Protein 6KFN (pdb70)

Foldseek 3Di:
DVEEQEDAELVSQQVCQVVPDFQYAYEYEFPGEYEDQHENAEEYDPVGATEDFYNDQPRGYEQAYDALDAHESYEYEYERYEYYRYEAEGYQEYYEYANYENYEAANYEYEHHQFEHYEQWQQYEHYEHAHYEFEQFNNNHLLRQEDYEYADAPVCCVPGPRAHEQYEYYHYEYDDNRQAANYEHYANYANYEYENYEYEQHRHHLPNNRAENYEFFAYHYEYAQYEYENPPVPSRQAHYEFDHPDPPTLEAYEYEQYEYEDPDAGHEPYEYPDQHAYEYDNYHYPPHHHYYHDRYHD

Structure (mmCIF, N/CA/C/O backbone):
data_6KFN
#
_entry.id   6KFN
#
_cell.length_a   125.635
_cell.length_b   57.764
_cell.length_c   39.714
_cell.angle_alpha   90.000
_cell.angle_beta   91.100
_cell.angle_gamma   90.000
#
_symmetry.space_group_name_H-M   'C 1 2 1'
#
loop_
_entity.id
_entity.type
_entity.pdbx_description
1 polymer 'alginate lyase'
2 non-polymer 'SODIUM ION'
3 non-polymer IMIDAZOLE
4 water water
#
loop_
_atom_site.group_PDB
_atom_site.id
_atom_site.type_symbol
_atom_site.label_atom_id
_atom_site.label_alt_id
_atom_site.label_comp_id
_atom_site.label_asym_id
_atom_site.label_entity_id
_atom_site.label_seq_id
_atom_site.pdbx_PDB_ins_code
_atom_site.Cartn_x
_atom_site.Cartn_y
_atom_site.Cartn_z
_atom_site.occupancy
_atom_site.B_iso_or_equiv
_atom_site.auth_seq_id
_atom_site.auth_comp_id
_atom_site.auth_asym_id
_atom_site.auth_atom_id
_atom_site.pdbx_PDB_model_num
ATOM 1 N N . ALA A 1 2 ? -31.209 -23.381 9.858 1.00 30.26 36 ALA A N 1
ATOM 2 C CA . ALA A 1 2 ? -30.278 -23.418 8.741 1.00 23.62 36 ALA A CA 1
ATOM 3 C C . ALA A 1 2 ? -30.677 -24.504 7.785 1.00 19.88 36 ALA A C 1
ATOM 4 O O . ALA A 1 2 ? -31.312 -25.457 8.181 1.00 27.95 36 ALA A O 1
ATOM 10 N N . THR A 1 3 ? -30.323 -24.371 6.524 1.00 23.30 37 THR A N 1
ATOM 11 C CA . THR A 1 3 ? -30.589 -25.447 5.593 1.00 17.01 37 THR A CA 1
ATOM 12 C C . THR A 1 3 ? -29.556 -26.556 5.678 1.00 14.02 37 THR A C 1
ATOM 13 O O . THR A 1 3 ? -29.872 -27.715 5.436 1.00 15.94 37 THR A O 1
ATOM 23 N N . ARG A 1 4 ? -28.321 -26.202 5.987 1.00 15.23 38 ARG A N 1
ATOM 24 C CA . ARG A 1 4 ? -27.202 -27.140 6.069 1.00 10.55 38 ARG A CA 1
ATOM 25 C C . ARG A 1 4 ? -26.228 -26.613 7.104 1.00 9.02 38 ARG A C 1
ATOM 26 O O . ARG A 1 4 ? -25.951 -25.421 7.079 1.00 10.05 38 ARG A O 1
ATOM 44 N N . THR A 1 5 ? -25.711 -27.483 7.959 1.00 9.46 39 THR A N 1
ATOM 45 C CA . THR A 1 5 ? -24.722 -27.120 8.962 1.00 9.67 39 THR A CA 1
ATOM 46 C C . THR A 1 5 ? -23.385 -27.731 8.594 1.00 8.58 39 THR A C 1
ATOM 47 O O . THR A 1 5 ? -23.314 -28.931 8.314 1.00 11.91 39 THR A O 1
ATOM 57 N N . ILE A 1 6 ? -22.353 -26.921 8.609 1.00 6.97 40 ILE A N 1
ATOM 58 C CA . ILE A 1 6 ? -20.993 -27.365 8.338 1.00 6.76 40 ILE A CA 1
ATOM 59 C C . ILE A 1 6 ? -20.148 -26.947 9.533 1.00 6.86 40 ILE A C 1
ATOM 60 O O . ILE A 1 6 ? -19.940 -25.754 9.736 1.00 7.70 40 ILE A O 1
ATOM 76 N N . SER A 1 7 ? -19.717 -27.914 10.325 1.00 6.56 41 SER A N 1
ATOM 77 C CA . SER A 1 7 ? -18.982 -27.640 11.563 1.00 7.29 41 SER A CA 1
ATOM 78 C C . SER A 1 7 ? -17.493 -27.785 11.274 1.00 7.20 41 SER A C 1
ATOM 79 O O . SER A 1 7 ? -17.042 -28.882 10.959 1.00 10.89 41 SER A O 1
ATOM 87 N N . CYS A 1 8 ? -16.726 -26.727 11.376 1.00 7.48 42 CYS A N 1
ATOM 88 C CA . CYS A 1 8 ? -15.312 -26.791 11.026 1.00 7.87 42 CYS A CA 1
ATOM 89 C C . CYS A 1 8 ? -14.400 -26.470 12.193 1.00 8.32 42 CYS A C 1
ATOM 90 O O . CYS A 1 8 ? -14.631 -25.527 12.944 1.00 8.54 42 CYS A O 1
ATOM 97 N N . ALA A 1 9 ? -13.293 -27.188 12.248 1.00 9.34 43 ALA A N 1
ATOM 98 C CA . ALA A 1 9 ? -12.230 -26.931 13.224 1.00 15.40 43 ALA A CA 1
ATOM 99 C C . ALA A 1 9 ? -10.846 -26.828 12.580 1.00 9.98 43 ALA A C 1
ATOM 100 O O . ALA A 1 9 ? -9.864 -26.733 13.299 1.00 10.78 43 ALA A O 1
ATOM 107 N N . THR A 1 10 ? -10.773 -26.804 11.242 1.00 9.67 44 THR A N 1
ATOM 108 C CA . THR A 1 10 ? -9.529 -26.584 10.531 1.00 9.29 44 THR A CA 1
ATOM 109 C C . THR A 1 10 ? -9.758 -25.574 9.405 1.00 9.15 44 THR A C 1
ATOM 110 O O . THR A 1 10 ? -10.871 -25.372 8.909 1.00 8.81 44 THR A O 1
ATOM 120 N N . ALA A 1 11 ? -8.657 -24.957 9.019 1.00 9.78 45 ALA A N 1
ATOM 121 C CA . ALA A 1 11 ? -8.653 -24.048 7.883 1.00 9.86 45 ALA A CA 1
ATOM 122 C C . ALA A 1 11 ? -9.073 -24.731 6.597 1.00 9.74 45 ALA A C 1
ATOM 123 O O . ALA A 1 11 ? -9.809 -24.150 5.790 1.00 10.16 45 ALA A O 1
ATOM 130 N N . SER A 1 12 ? -8.673 -25.981 6.407 1.00 11.29 46 SER A N 1
ATOM 131 C CA A SER A 1 12 ? -9.066 -26.682 5.195 0.39 17.39 46 SER A CA 1
ATOM 132 C CA B SER A 1 12 ? -9.067 -26.683 5.194 0.52 10.70 46 SER A CA 1
ATOM 133 C CA C SER A 1 12 ? -9.070 -26.693 5.198 0.09 12.71 46 SER A CA 1
ATOM 134 C C . SER A 1 12 ? -10.578 -26.887 5.155 1.00 10.54 46 SER A C 1
ATOM 135 O O . SER A 1 12 ? -11.198 -26.712 4.105 1.00 10.91 46 SER A O 1
ATOM 157 N N . CYS A 1 13 ? -11.191 -27.229 6.298 1.00 10.21 47 CYS A N 1
ATOM 158 C CA . CYS A 1 13 ? -12.637 -27.357 6.368 1.00 9.37 47 CYS A CA 1
ATOM 159 C C . CYS A 1 13 ? -13.311 -26.043 6.013 1.00 8.14 47 CYS A C 1
ATOM 160 O O . CYS A 1 13 ? -14.249 -26.006 5.217 1.00 8.46 47 CYS A O 1
ATOM 167 N N . LEU A 1 14 ? -12.817 -24.941 6.573 1.00 8.22 48 LEU A N 1
ATOM 168 C CA . LEU A 1 14 ? -13.422 -23.640 6.296 1.00 7.41 48 LEU A CA 1
ATOM 169 C C . LEU A 1 14 ? -13.270 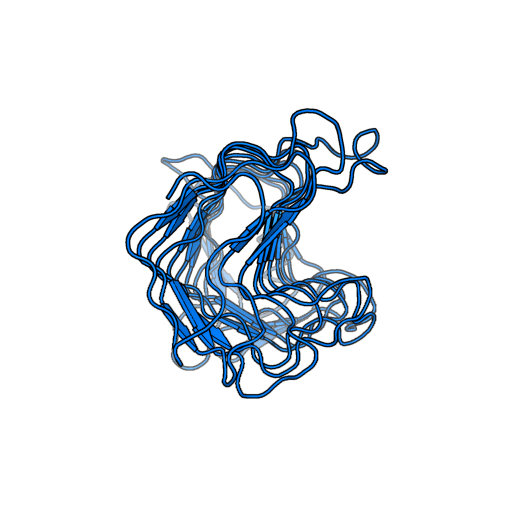-23.250 4.836 1.00 8.25 48 LEU A C 1
ATOM 170 O O . LEU A 1 14 ? -14.226 -22.788 4.208 1.00 7.73 48 LEU A O 1
ATOM 186 N N . GLN A 1 15 ? -12.070 -23.447 4.268 1.00 8.53 49 GLN A N 1
ATOM 187 C CA . GLN A 1 15 ? -11.855 -23.127 2.874 1.00 9.01 49 GLN A CA 1
ATOM 188 C C . GLN A 1 15 ? -12.851 -23.888 1.998 1.00 8.71 49 GLN A C 1
ATOM 189 O O . GLN A 1 15 ? -13.435 -23.347 1.055 1.00 9.29 49 GLN A O 1
ATOM 200 N N . SER A 1 16 ? -13.028 -25.187 2.271 1.00 9.66 50 SER A N 1
ATOM 201 C CA A SER A 1 16 ? -13.951 -25.993 1.472 0.79 11.35 50 SER A CA 1
ATOM 202 C CA B SER A 1 16 ? -13.948 -25.963 1.448 0.21 6.92 50 SER A CA 1
ATOM 203 C C . SER A 1 16 ? -15.380 -25.514 1.656 1.00 8.77 50 SER A C 1
ATOM 204 O O . SER A 1 16 ? -16.145 -25.454 0.696 1.00 9.40 50 SER A O 1
ATOM 218 N N . ALA A 1 17 ? -15.757 -25.199 2.900 1.00 7.74 51 ALA A N 1
ATOM 219 C CA . ALA A 1 17 ? -17.117 -24.754 3.180 1.00 8.14 51 ALA A CA 1
ATOM 220 C C . ALA A 1 17 ? -17.411 -23.444 2.459 1.00 7.60 51 ALA A C 1
ATOM 221 O O . ALA A 1 17 ? -18.524 -23.248 1.951 1.00 9.10 51 ALA A O 1
ATOM 228 N N . LEU A 1 18 ? -16.439 -22.546 2.406 1.00 8.19 52 LEU A N 1
ATOM 229 C CA . LEU A 1 18 ? -16.633 -21.297 1.673 1.00 8.32 52 LEU A CA 1
ATOM 230 C C . LEU A 1 18 ? -16.741 -21.559 0.171 1.00 9.55 52 LEU A C 1
ATOM 231 O O . LEU A 1 18 ? -17.628 -21.011 -0.494 1.00 10.40 52 LEU A O 1
ATOM 247 N N . LYS A 1 19 ? -15.873 -22.404 -0.375 1.00 9.23 53 LYS A N 1
ATOM 248 C CA . LYS A 1 19 ? -15.889 -22.681 -1.813 1.00 10.86 53 LYS A CA 1
ATOM 249 C C . LYS A 1 19 ? -17.239 -23.263 -2.228 1.00 10.32 53 LYS A C 1
ATOM 250 O O . LYS A 1 19 ? -17.752 -22.953 -3.299 1.00 14.31 53 LYS A O 1
ATOM 265 N N . ASN A 1 20 ? -17.820 -24.092 -1.378 1.00 9.04 54 ASN A N 1
ATOM 266 C CA . ASN A 1 20 ? -19.074 -24.796 -1.634 1.00 8.85 54 ASN A CA 1
ATOM 267 C C . ASN A 1 20 ? -20.259 -24.137 -0.958 1.00 8.95 54 ASN A C 1
ATOM 268 O O . ASN A 1 20 ? -21.306 -24.768 -0.788 1.00 9.94 54 ASN A O 1
ATOM 278 N N . ALA A 1 21 ? -20.150 -22.862 -0.580 1.00 8.81 55 ALA A N 1
ATOM 279 C CA . ALA A 1 21 ? -21.205 -22.222 0.178 1.00 9.13 55 ALA A CA 1
ATOM 280 C C . ALA A 1 21 ? -22.462 -22.074 -0.663 1.00 9.46 55 ALA A C 1
ATOM 281 O O . ALA A 1 21 ? -22.401 -21.714 -1.846 1.00 10.39 55 ALA A O 1
ATOM 287 N N . LYS A 1 22 ? -23.596 -22.297 -0.012 1.00 9.48 56 LYS A N 1
ATOM 288 C CA A LYS A 1 22 ? -24.928 -22.215 -0.594 0.33 9.96 56 LYS A CA 1
ATOM 289 C CA B LYS A 1 22 ? -24.929 -22.212 -0.594 0.67 10.36 56 LYS A CA 1
ATOM 290 C C . LYS A 1 22 ? -25.834 -21.394 0.312 1.00 9.38 56 LYS A C 1
ATOM 291 O O . LYS A 1 22 ? -25.647 -21.384 1.536 1.00 8.60 56 LYS A O 1
ATOM 327 N N . PRO A 1 23 ? -26.850 -20.718 -0.260 1.00 10.26 57 PRO A N 1
ATOM 328 C CA . PRO A 1 23 ? -27.864 -20.069 0.571 1.00 10.06 57 PRO A CA 1
ATOM 329 C C . PRO A 1 23 ? -28.351 -20.993 1.676 1.00 9.82 57 PRO A C 1
ATOM 330 O O . PRO A 1 23 ? -28.673 -22.165 1.432 1.00 10.92 57 PRO A O 1
ATOM 341 N N . GLY A 1 24 ? -28.432 -20.474 2.906 1.00 9.31 58 GLY A N 1
ATOM 342 C CA . GLY A 1 24 ? -28.908 -21.226 4.049 1.00 9.58 58 GLY A CA 1
ATOM 343 C C . GLY A 1 24 ? -27.845 -22.026 4.777 1.00 9.55 58 GLY A C 1
ATOM 344 O O . GLY A 1 24 ? -28.135 -22.636 5.804 1.00 11.05 58 GLY A O 1
ATOM 348 N N . ASP A 1 25 ? -26.612 -22.011 4.294 1.00 9.30 59 ASP A N 1
ATOM 349 C CA . ASP A 1 25 ? -25.547 -22.704 5.012 1.00 8.20 59 ASP A CA 1
ATOM 350 C C . ASP A 1 25 ? -25.260 -22.000 6.342 1.00 7.93 59 ASP A C 1
ATOM 351 O O . ASP A 1 25 ? -25.252 -20.775 6.425 1.00 8.61 59 AS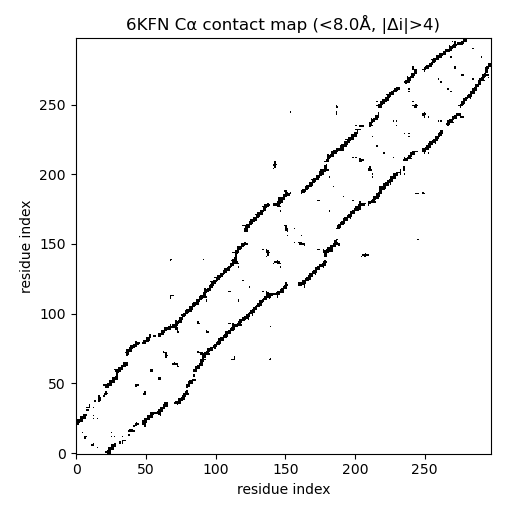P A O 1
ATOM 358 N N . ASP A 1 26 ? -24.908 -22.807 7.349 1.00 7.93 60 ASP A N 1
ATOM 359 C CA . ASP A 1 26 ? -24.454 -22.348 8.668 1.00 7.31 60 ASP A CA 1
ATOM 360 C C . ASP A 1 26 ? -23.081 -22.977 8.884 1.00 6.69 60 ASP A C 1
ATOM 361 O O . ASP A 1 26 ? -22.996 -24.164 9.187 1.00 7.32 60 ASP A O 1
ATOM 370 N N . ILE A 1 27 ? -22.041 -22.172 8.681 1.00 6.50 61 ILE A N 1
ATOM 371 C CA . ILE A 1 27 ? -20.657 -22.593 8.825 1.00 6.14 61 ILE A CA 1
ATOM 372 C C . ILE A 1 27 ? -20.234 -22.208 10.244 1.00 6.20 61 ILE A C 1
ATOM 373 O O . ILE A 1 27 ? -20.135 -21.027 10.574 1.00 6.99 61 ILE A O 1
ATOM 389 N N . VAL A 1 28 ? -20.031 -23.236 11.077 1.00 6.67 62 VAL A N 1
ATOM 390 C CA . VAL A 1 28 ? -19.900 -23.076 12.522 1.00 6.70 62 VAL A CA 1
ATOM 391 C C . VAL A 1 28 ? -18.478 -23.437 12.917 1.00 6.63 62 VAL A C 1
ATOM 392 O O . VAL A 1 28 ? -18.064 -24.591 12.766 1.00 7.30 62 VAL A O 1
ATOM 405 N N . LEU A 1 29 ? -17.718 -22.449 13.384 1.00 6.63 63 LEU A N 1
ATOM 406 C CA . LEU A 1 29 ? -16.297 -22.593 13.627 1.00 7.21 63 LEU A CA 1
ATOM 407 C C . LEU A 1 29 ? -16.004 -22.863 15.104 1.00 7.84 63 LEU A C 1
ATOM 408 O O . LEU A 1 29 ? -16.507 -22.185 16.003 1.00 9.39 63 LEU A O 1
ATOM 424 N N . ALA A 1 30 ? -15.184 -23.884 15.347 1.00 8.10 64 ALA A N 1
ATOM 425 C CA . ALA A 1 30 ? -14.916 -24.338 16.702 1.00 9.43 64 ALA A CA 1
ATOM 426 C C . ALA A 1 30 ? -14.273 -23.262 17.569 1.00 9.55 64 ALA A C 1
ATOM 427 O O . ALA A 1 30 ? -13.363 -22.557 17.148 1.00 9.68 64 ALA A O 1
ATOM 434 N N . GLU A 1 31 ? -14.744 -23.148 18.813 1.00 10.68 65 GLU A N 1
ATOM 435 C CA . GLU A 1 31 ? -14.130 -22.247 19.783 1.00 12.92 65 GLU A CA 1
ATOM 436 C C . GLU A 1 31 ? -12.678 -22.612 20.018 1.00 12.94 65 GLU A C 1
ATOM 437 O O . GLU A 1 31 ? -12.302 -23.773 20.037 1.00 14.18 65 GLU A O 1
ATOM 449 N N . GLY A 1 32 ? -11.853 -21.601 20.233 1.00 14.09 66 GLY A N 1
ATOM 450 C CA . GLY A 1 32 ? -10.471 -21.819 20.586 1.00 17.47 66 GLY A CA 1
ATOM 451 C C . GLY A 1 32 ? -9.563 -22.080 19.417 1.00 16.61 66 GLY A C 1
ATOM 452 O O . GLY A 1 32 ? -8.351 -22.155 19.603 1.00 22.40 66 GLY A O 1
ATOM 456 N N . VAL A 1 33 ? -10.098 -22.205 18.209 1.00 13.35 67 VAL A N 1
ATOM 457 C CA . VAL A 1 33 ? -9.285 -22.523 17.063 1.00 11.85 67 VAL A CA 1
ATOM 458 C C . VAL A 1 33 ? -8.962 -21.245 16.318 1.00 11.13 67 VAL A C 1
ATOM 459 O O . VAL A 1 33 ? -9.816 -20.372 16.148 1.00 11.33 67 VAL A O 1
ATOM 472 N N . THR A 1 34 ? -7.712 -21.151 15.859 1.00 11.36 68 THR A N 1
ATOM 473 C CA . THR A 1 34 ? -7.268 -20.136 14.916 1.00 10.99 68 THR A CA 1
ATOM 474 C C . THR A 1 34 ? -7.207 -20.766 13.530 1.00 10.83 68 THR A C 1
ATOM 475 O O . THR A 1 34 ? -6.477 -21.729 13.296 1.00 15.61 68 THR A O 1
ATOM 485 N N . PHE A 1 35 ? -7.972 -20.199 12.621 1.00 8.12 69 PHE A N 1
ATOM 486 C CA . PHE A 1 35 ? -8.056 -20.598 11.226 1.00 8.39 69 PHE A CA 1
ATOM 487 C C . PHE A 1 35 ? -7.184 -19.651 10.425 1.00 8.16 69 PHE A C 1
ATOM 488 O O . PHE A 1 35 ? -7.513 -18.472 10.324 1.00 8.16 69 PHE A O 1
ATOM 504 N N . LYS A 1 36 ? -6.063 -20.130 9.905 1.00 9.32 70 LYS A N 1
ATOM 505 C CA . LYS A 1 36 ? -5.127 -19.279 9.190 1.00 9.74 70 LYS A CA 1
ATOM 506 C C . LYS A 1 36 ? -5.330 -19.422 7.690 1.00 10.34 70 LYS A C 1
ATOM 507 O O . LYS A 1 36 ? -5.304 -20.532 7.154 1.00 11.40 70 LYS A O 1
ATOM 521 N N . GLY A 1 37 ? -5.531 -18.290 7.035 1.00 11.73 71 GLY A N 1
ATOM 522 C CA . GLY A 1 37 ? -5.796 -18.268 5.630 1.00 14.25 71 GLY A CA 1
ATOM 523 C C . GLY A 1 37 ? -6.186 -16.863 5.212 1.00 14.21 71 GLY A C 1
ATOM 524 O O . GLY A 1 37 ? -6.315 -15.943 6.031 1.00 19.63 71 GLY A O 1
ATOM 527 N N . SER A 1 38 ? -6.435 -16.780 3.905 1.00 15.39 72 SER A N 1
ATOM 528 C CA . SER A 1 38 ? -7.028 -15.605 3.281 1.00 17.61 72 SER A CA 1
ATOM 529 C C . SER A 1 38 ? -8.405 -16.048 2.783 1.00 13.43 72 SER A C 1
ATOM 530 O O . SER A 1 38 ? -8.547 -16.546 1.675 1.00 14.58 72 SER A O 1
ATOM 537 N N . PHE A 1 39 ? -9.401 -15.989 3.635 1.00 11.10 73 PHE A N 1
ATOM 538 C CA . PHE A 1 39 ? -10.680 -16.664 3.348 1.00 8.44 73 PHE A CA 1
ATOM 539 C C . PHE A 1 39 ? -11.584 -15.791 2.487 1.00 6.97 73 PHE A C 1
ATOM 540 O O . PHE A 1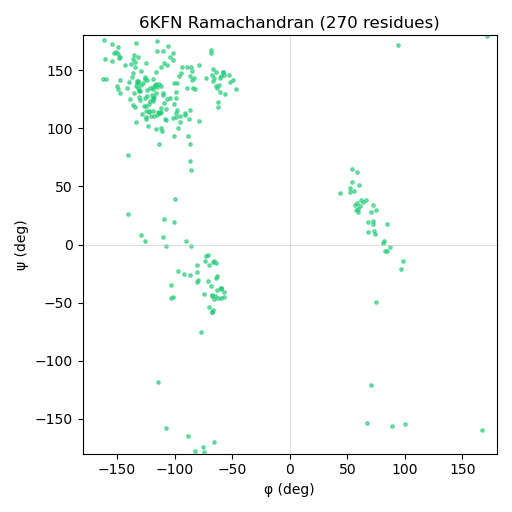 39 ? -11.631 -14.581 2.662 1.00 7.50 73 PHE A O 1
ATOM 556 N N . LYS A 1 40 ? -12.289 -16.431 1.541 1.00 7.11 74 LYS A N 1
ATOM 557 C CA . LYS A 1 40 ? -13.068 -15.768 0.502 1.00 6.92 74 LYS A CA 1
ATOM 558 C C . LYS A 1 40 ? -14.530 -16.198 0.546 1.00 6.87 74 LYS A C 1
ATOM 559 O O . LYS A 1 40 ? -14.847 -17.358 0.296 1.00 8.81 74 LYS A O 1
ATOM 575 N N . ALA A 1 41 ? -15.397 -15.255 0.877 1.00 6.12 75 ALA A N 1
ATOM 576 C CA . ALA A 1 41 ? -16.840 -15.460 0.927 1.00 6.57 75 ALA A CA 1
ATOM 577 C C . ALA A 1 41 ? -17.430 -14.886 -0.375 1.00 5.86 75 ALA A C 1
ATOM 578 O O . ALA A 1 41 ? -17.664 -13.689 -0.472 1.00 6.74 75 ALA A O 1
ATOM 585 N N . GLU A 1 42 ? -17.581 -15.760 -1.381 1.00 6.78 76 GLU A N 1
ATOM 586 C CA . GLU A 1 42 ? -17.882 -15.355 -2.759 1.00 6.89 76 GLU A CA 1
ATOM 587 C C . GLU A 1 42 ? -19.341 -15.570 -3.162 1.00 6.77 76 GLU A C 1
ATOM 588 O O . GLU A 1 42 ? -19.869 -14.813 -3.973 1.00 8.49 76 GLU A O 1
ATOM 600 N N . ALA A 1 43 ? -19.977 -16.612 -2.684 1.00 6.67 77 ALA A N 1
ATOM 601 C CA . ALA A 1 43 ? -21.345 -16.949 -3.030 1.00 6.87 77 ALA A CA 1
ATOM 602 C C . ALA A 1 43 ? -22.290 -15.896 -2.448 1.00 6.78 77 ALA A C 1
ATOM 603 O O . ALA A 1 43 ? -21.898 -15.088 -1.619 1.00 8.61 77 ALA A O 1
ATOM 610 N N . SER A 1 44 ? -23.535 -15.913 -2.888 1.00 7.52 78 SER A N 1
ATOM 611 C CA . SER A 1 44 ? -24.557 -15.042 -2.349 1.00 7.27 78 SER A CA 1
ATOM 612 C C . SER A 1 44 ? -25.693 -15.829 -1.732 1.00 7.63 78 SER A C 1
ATOM 613 O O . SER A 1 44 ? -26.199 -16.804 -2.311 1.00 9.51 78 SER A O 1
ATOM 621 N N . GLY A 1 45 ? -26.120 -15.385 -0.570 1.00 7.00 79 GLY A N 1
ATOM 622 C CA . GLY A 1 45 ? -27.375 -15.793 0.014 1.00 7.47 79 GLY A CA 1
ATOM 623 C C . GLY A 1 45 ? -28.517 -14.883 -0.465 1.00 6.69 79 GLY A C 1
ATOM 624 O O . GLY A 1 45 ? -28.373 -14.113 -1.411 1.00 7.79 79 GLY A O 1
ATOM 628 N N . THR A 1 46 ? -29.624 -14.976 0.239 1.00 6.30 80 THR A N 1
ATOM 629 C CA . THR A 1 46 ? -30.780 -14.092 0.102 1.00 6.39 80 THR A CA 1
ATOM 630 C C . THR A 1 46 ? -31.210 -13.669 1.492 1.00 6.34 80 THR A C 1
ATOM 631 O O . THR A 1 46 ? -30.768 -14.226 2.494 1.00 6.41 80 THR A O 1
ATOM 642 N N . ALA A 1 47 ? -32.170 -12.750 1.576 1.00 6.20 81 ALA A N 1
ATOM 643 C CA . ALA A 1 47 ? -32.695 -12.385 2.891 1.00 6.89 81 ALA A CA 1
ATOM 644 C C . ALA A 1 47 ? -33.294 -13.580 3.602 1.00 7.08 81 ALA A C 1
ATOM 645 O O . ALA A 1 47 ? -33.188 -13.721 4.823 1.00 9.17 81 ALA A O 1
ATOM 652 N N . SER A 1 48 ? -33.974 -14.444 2.840 1.00 6.75 82 SER A N 1
ATOM 653 C CA . SER A 1 48 ? -34.635 -15.610 3.428 1.00 7.47 82 SER A CA 1
ATOM 654 C C . SER A 1 48 ? -33.656 -16.761 3.678 1.00 9.05 82 SER A C 1
ATOM 655 O O . SER A 1 48 ? -33.957 -17.646 4.494 1.00 12.24 82 SER A O 1
ATOM 662 N N . GLN A 1 49 ? -32.548 -16.790 2.947 1.00 8.05 83 GLN A N 1
ATOM 663 C CA A GLN A 1 49 ? -31.548 -17.850 2.979 0.67 9.32 83 GLN A CA 1
ATOM 664 C CA B GLN A 1 49 ? -31.536 -17.833 3.101 0.33 10.74 83 GLN A CA 1
ATOM 665 C C . GLN A 1 49 ? -30.157 -17.220 3.077 1.00 7.82 83 GLN A C 1
ATOM 666 O O . GLN A 1 49 ? -29.372 -17.353 2.145 1.00 7.88 83 GLN A O 1
ATOM 692 N N . PRO A 1 50 ? -29.808 -16.540 4.176 1.00 6.98 84 PRO A N 1
ATOM 693 C CA . PRO A 1 50 ? -28.461 -15.964 4.273 1.00 6.39 84 PRO A CA 1
ATOM 694 C C . PRO A 1 50 ? -27.446 -17.092 4.377 1.00 6.30 84 PRO A C 1
ATOM 695 O O . PRO A 1 50 ? -27.781 -18.245 4.674 1.00 7.18 84 PRO A O 1
ATOM 705 N N . ILE A 1 51 ? -26.182 -16.743 4.163 1.00 5.77 85 ILE A N 1
ATOM 706 C CA . ILE A 1 51 ? -25.057 -17.647 4.385 1.00 6.05 85 ILE A CA 1
ATOM 707 C C . ILE A 1 51 ? -24.370 -17.166 5.656 1.00 5.93 85 ILE A C 1
ATOM 708 O O . ILE A 1 51 ? -24.031 -15.994 5.757 1.00 6.29 85 ILE A O 1
ATOM 724 N N . THR A 1 52 ? -24.196 -18.051 6.641 1.00 6.53 86 THR A N 1
ATOM 725 C CA . THR A 1 52 ? -23.652 -17.665 7.934 1.00 6.63 86 THR A CA 1
ATOM 726 C C . THR A 1 52 ? -22.270 -18.272 8.137 1.00 6.50 86 THR A C 1
ATOM 727 O O . THR A 1 52 ? -22.061 -19.456 7.880 1.00 6.92 86 THR A O 1
ATOM 737 N N . ILE A 1 53 ? -21.348 -17.450 8.655 1.00 6.86 87 ILE A N 1
ATOM 738 C CA A ILE A 1 53 ? -20.107 -17.923 9.252 0.53 6.03 87 ILE A CA 1
ATOM 739 C CA B ILE A 1 53 ? -20.075 -17.903 9.250 0.47 8.07 87 ILE A CA 1
ATOM 740 C C . ILE A 1 53 ? -20.092 -17.397 10.682 1.00 6.02 87 ILE A C 1
ATOM 741 O O . ILE A 1 53 ? -20.214 -16.195 10.892 1.00 6.72 87 ILE A O 1
ATOM 772 N N . ARG A 1 54 ? -19.960 -18.300 11.646 1.00 6.55 88 ARG A N 1
ATOM 773 C CA . ARG A 1 54 ? -20.061 -17.896 13.039 1.00 7.66 88 ARG A CA 1
ATOM 774 C C . ARG A 1 54 ? -19.191 -18.762 13.912 1.00 7.03 88 ARG A C 1
ATOM 775 O O . ARG A 1 54 ? -18.842 -19.880 13.562 1.00 7.81 88 ARG A O 1
ATOM 793 N N . SER A 1 55 ? -18.900 -18.254 15.092 1.00 8.58 89 SER A N 1
ATOM 794 C CA A SER A 1 55 ? -18.257 -19.036 16.113 0.55 10.56 89 SER A CA 1
ATOM 795 C CA B SER A 1 55 ? -18.283 -19.078 16.101 0.45 10.55 89 SER A CA 1
ATOM 796 C C . SER A 1 55 ? -19.308 -19.955 16.761 1.00 11.57 89 SER A C 1
ATOM 797 O O . SER A 1 55 ? -20.478 -19.586 16.947 1.00 13.39 89 SER A O 1
ATOM 812 N N . ALA A 1 56 ? -18.844 -21.140 17.151 1.00 13.05 90 ALA A N 1
ATOM 813 C CA . ALA A 1 56 ? -19.708 -22.086 17.843 1.00 14.58 90 ALA A CA 1
ATOM 814 C C . ALA A 1 56 ? -20.165 -21.548 19.189 1.00 15.66 90 ALA A C 1
ATOM 815 O O . ALA A 1 56 ? -21.236 -21.930 19.668 1.00 19.43 90 ALA A O 1
ATOM 822 N N . GLY A 1 57 ? -19.372 -20.692 19.823 1.00 16.63 91 GLY A N 1
ATOM 823 C CA . GLY A 1 57 ? -19.761 -20.076 21.083 1.00 25.51 91 GLY A CA 1
ATOM 824 C C . GLY A 1 57 ? -18.917 -18.843 21.331 1.00 20.31 91 GLY A C 1
ATOM 825 O O . GLY A 1 57 ? -18.006 -18.522 20.565 1.00 17.43 91 GLY A O 1
ATOM 829 N N . SER A 1 58 ? -19.234 -18.137 22.415 1.00 24.38 92 SER A N 1
ATOM 830 C CA . SER A 1 58 ? -18.605 -16.851 22.698 1.00 26.12 92 SER A CA 1
ATOM 831 C C . SER A 1 58 ? -17.610 -16.877 23.834 1.00 22.93 92 SER A C 1
ATOM 832 O O . SER A 1 58 ? -17.043 -15.830 24.149 1.00 23.10 92 SER A O 1
ATOM 839 N N . VAL A 1 59 ? -17.408 -18.019 24.483 1.00 23.20 93 VAL A N 1
ATOM 840 C CA . VAL A 1 59 ? -16.435 -18.045 25.569 1.00 25.78 93 VAL A CA 1
ATOM 841 C C . VAL A 1 59 ? -15.034 -17.839 25.017 1.00 21.27 93 VAL A C 1
ATOM 842 O O . VAL A 1 59 ? -14.257 -17.046 25.548 1.00 24.69 93 VAL A O 1
ATOM 853 N N . ASN A 1 60 ? -14.711 -18.499 23.908 1.00 17.36 94 ASN A N 1
ATOM 854 C CA . ASN A 1 60 ? -13.380 -18.431 23.316 1.00 15.30 94 ASN A CA 1
ATOM 855 C C . ASN A 1 60 ? -13.613 -18.386 21.817 1.00 14.09 94 ASN A C 1
ATOM 856 O O . ASN A 1 60 ? -13.470 -19.410 21.132 1.00 15.45 94 ASN A O 1
ATOM 865 N N . PRO A 1 61 ? -14.007 -17.232 21.272 1.00 11.94 95 PRO A N 1
ATOM 866 C CA . PRO A 1 61 ? -14.406 -17.170 19.853 1.00 10.42 95 PRO A CA 1
ATOM 867 C C . PRO A 1 61 ? -13.356 -17.741 18.921 1.00 8.45 95 PRO A C 1
ATOM 868 O O . PRO A 1 61 ? -12.157 -17.549 19.110 1.00 9.91 95 PRO A O 1
ATOM 879 N N . ALA A 1 62 ? -13.825 -18.375 17.838 1.00 7.86 96 ALA A N 1
ATOM 880 C CA . ALA A 1 62 ? -12.952 -18.724 16.736 1.00 7.70 96 ALA A CA 1
ATOM 881 C C . ALA A 1 62 ? -12.279 -17.477 16.169 1.00 7.01 96 ALA A C 1
ATOM 882 O O . ALA A 1 62 ? -12.865 -16.394 16.145 1.00 7.55 96 ALA A O 1
ATOM 889 N N . VAL A 1 63 ? -11.067 -17.669 15.664 1.00 7.30 97 VAL A N 1
ATOM 890 C CA . VAL A 1 63 ? -10.234 -16.608 15.120 1.00 7.38 97 VAL A CA 1
ATOM 891 C C . VAL A 1 63 ? -9.938 -16.886 13.656 1.00 7.32 97 VAL A C 1
ATOM 892 O O . VAL A 1 63 ? -9.474 -17.977 13.315 1.00 8.40 97 VAL A O 1
ATOM 905 N N . LEU A 1 64 ? -10.186 -15.894 12.791 1.00 6.88 98 LEU A N 1
ATOM 906 C CA . LEU A 1 64 ? -9.695 -15.913 11.430 1.00 7.12 98 LEU A CA 1
ATOM 907 C C . LEU A 1 64 ? -8.431 -15.065 11.375 1.00 7.38 98 LEU A C 1
ATOM 908 O O . LEU A 1 64 ? -8.473 -13.865 11.609 1.00 8.11 98 LEU A O 1
ATOM 922 N N . SER A 1 65 ? -7.286 -15.724 11.117 1.00 10.21 99 SER A N 1
ATOM 923 C CA . SER A 1 65 ? -6.016 -15.025 11.034 1.00 12.52 99 SER A CA 1
ATOM 924 C C . SER A 1 65 ? -5.466 -15.069 9.619 1.00 13.94 99 SER A C 1
ATOM 925 O O . SER A 1 65 ? -5.504 -16.133 8.978 1.00 16.40 99 SER A O 1
ATOM 932 N N . GLY A 1 66 ? -4.916 -13.954 9.128 1.00 12.91 100 GLY A N 1
ATOM 933 C CA . GLY A 1 66 ? -4.080 -14.034 7.948 1.00 13.92 100 GLY A CA 1
ATOM 934 C C . GLY A 1 66 ? -2.714 -14.602 8.279 1.00 13.47 100 GLY A C 1
ATOM 935 O O . GLY A 1 66 ? -2.414 -15.005 9.403 1.00 14.98 100 GLY A O 1
ATOM 939 N N . TYR A 1 67 ? -1.857 -14.595 7.266 1.00 16.34 101 TYR A N 1
ATOM 940 C CA . TYR A 1 67 ? -0.494 -15.093 7.401 1.00 16.21 101 TYR A CA 1
ATOM 941 C C . TYR A 1 67 ? 0.483 -14.053 7.897 1.00 16.39 101 TYR A C 1
ATOM 942 O O . TYR A 1 67 ? 1.539 -14.428 8.424 1.00 18.26 101 TYR A O 1
ATOM 959 N N . SER A 1 68 ? 0.207 -12.776 7.660 1.00 15.90 102 SER A N 1
ATOM 960 C CA . SER A 1 68 ? 1.118 -11.702 8.007 1.00 20.53 102 SER A CA 1
ATOM 961 C C . SER A 1 68 ? 0.332 -10.405 8.025 1.00 12.00 102 SER A C 1
ATOM 962 O O . SER A 1 68 ? -0.523 -10.203 7.147 1.00 11.29 102 SER A O 1
ATOM 969 N N . THR A 1 69 ? 0.640 -9.502 8.966 1.00 13.00 103 THR A N 1
ATOM 970 C CA . THR A 1 69 ? -0.018 -8.203 8.955 1.00 14.09 103 THR A CA 1
ATOM 971 C C . THR A 1 69 ? 0.319 -7.415 7.708 1.00 10.20 103 THR A C 1
ATOM 972 O O . THR A 1 69 ? -0.352 -6.420 7.441 1.00 10.37 103 THR A O 1
ATOM 982 N N . GLY A 1 70 ? 1.368 -7.786 6.958 1.00 10.00 104 GLY A N 1
ATOM 983 C CA . GLY A 1 70 ? 1.723 -7.069 5.762 1.00 10.81 104 GLY A CA 1
ATOM 984 C C . GLY A 1 70 ? 1.020 -7.461 4.490 1.00 10.63 104 GLY A C 1
ATOM 985 O O . GLY A 1 70 ? 1.270 -6.809 3.467 1.00 13.07 104 GLY A O 1
ATOM 989 N N . GLY A 1 71 ? 0.140 -8.451 4.521 1.00 10.43 105 GLY A N 1
ATOM 990 C CA . GLY A 1 71 ? -0.540 -8.870 3.315 1.00 11.51 105 GLY A CA 1
ATOM 991 C C . GLY A 1 71 ? -1.914 -9.455 3.548 1.00 10.13 105 GLY A C 1
ATOM 992 O O . GLY A 1 71 ? -2.299 -9.785 4.664 1.00 10.14 105 GLY A O 1
ATOM 996 N N . GLY A 1 72 ? -2.666 -9.565 2.462 1.00 11.58 106 GLY A N 1
ATOM 997 C CA . GLY A 1 72 ? -3.912 -10.280 2.512 1.00 10.66 106 GLY A CA 1
ATOM 998 C C . GLY A 1 72 ? -4.981 -9.635 3.368 1.00 9.02 106 GLY A C 1
ATOM 999 O O . GLY A 1 72 ? -5.040 -8.438 3.574 1.00 12.56 106 GLY A O 1
ATOM 1003 N N . TYR A 1 73 ? -5.864 -10.468 3.854 1.00 16.62 107 TYR A N 1
ATOM 1004 C CA . TYR A 1 73 ? -7.047 -10.048 4.590 1.00 9.43 107 TYR A CA 1
ATOM 1005 C C . TYR A 1 73 ? -7.424 -11.199 5.490 1.00 8.60 107 TYR A C 1
ATOM 1006 O O . TYR A 1 73 ? -7.067 -12.365 5.244 1.00 10.27 107 TYR A O 1
ATOM 1024 N N . SER A 1 74 ? -8.164 -10.898 6.538 1.00 7.12 108 SER A N 1
ATOM 1025 C CA A SER A 1 74 ? -8.704 -11.991 7.312 0.82 8.60 108 SER A CA 1
ATOM 1026 C CA B SER A 1 74 ? -8.700 -11.992 7.323 0.18 6.30 108 SER A CA 1
ATOM 1027 C C . SER A 1 74 ? -9.886 -12.633 6.591 1.00 7.00 108 SER A C 1
ATOM 1028 O O . SER A 1 74 ? -10.014 -13.858 6.530 1.00 9.11 108 SER A O 1
ATOM 1043 N N . LEU A 1 75 ? -10.746 -11.801 6.000 1.00 6.07 109 LEU A N 1
ATOM 1044 C CA . LEU A 1 75 ? -11.918 -12.263 5.272 1.00 6.06 109 LEU A CA 1
ATOM 1045 C C . LEU A 1 75 ? -12.205 -11.270 4.158 1.00 5.47 109 LEU A C 1
ATOM 1046 O O . LEU A 1 75 ? -12.237 -10.065 4.389 1.00 6.22 109 LEU A O 1
ATOM 1062 N N . TYR A 1 76 ? -12.454 -11.800 2.954 1.00 5.64 110 TYR A N 1
ATOM 1063 C CA . TYR A 1 76 ? -12.769 -11.001 1.764 1.00 5.74 110 TYR A CA 1
ATOM 1064 C C . TYR A 1 76 ? -14.160 -11.426 1.312 1.00 5.67 110 TYR A C 1
ATOM 1065 O O . TYR A 1 76 ? -14.343 -12.576 0.901 1.00 6.64 110 TYR A O 1
ATOM 1081 N N . VAL A 1 77 ? -15.134 -10.517 1.380 1.00 5.29 111 VAL A N 1
ATOM 1082 C CA . VAL A 1 77 ? -16.530 -10.811 1.080 1.00 5.42 111 VAL A CA 1
ATOM 1083 C C . VAL A 1 77 ? -16.871 -10.132 -0.239 1.00 5.31 111 VAL A C 1
ATOM 1084 O O . VAL A 1 77 ? -16.772 -8.913 -0.354 1.00 5.79 111 VAL A O 1
ATOM 1097 N N . THR A 1 78 ? -17.316 -10.934 -1.222 1.00 5.72 112 THR A N 1
ATOM 1098 C CA . THR A 1 78 ? -17.690 -10.464 -2.539 1.00 6.11 112 THR A CA 1
ATOM 1099 C C . THR A 1 78 ? -19.086 -10.883 -2.939 1.00 6.78 112 THR A C 1
ATOM 1100 O O . THR A 1 78 ? -19.499 -10.576 -4.057 1.00 12.17 112 THR A O 1
ATOM 1111 N N . GLY A 1 79 ? -19.817 -11.553 -2.064 1.00 7.20 113 GLY A N 1
ATOM 1112 C CA . GLY A 1 79 ? -21.200 -11.922 -2.302 1.00 8.00 113 GLY A CA 1
ATOM 1113 C C . GLY A 1 79 ? -22.114 -11.211 -1.307 1.00 6.34 113 GLY A C 1
ATOM 1114 O O . GLY A 1 79 ? -21.693 -10.524 -0.388 1.00 7.67 113 GLY A O 1
ATOM 1118 N N . ASP A 1 80 ? -23.412 -11.431 -1.531 1.00 6.03 114 ASP A N 1
ATOM 1119 C CA . ASP A 1 80 ? -24.442 -10.761 -0.763 1.00 5.58 114 ASP A CA 1
ATOM 1120 C C . ASP A 1 80 ? -25.030 -11.664 0.317 1.00 5.39 114 ASP A C 1
ATOM 1121 O O . ASP A 1 80 ? -24.971 -12.891 0.233 1.00 6.16 114 ASP A O 1
ATOM 1130 N N . TYR A 1 81 ? -25.633 -11.049 1.340 1.00 5.25 115 TYR A N 1
ATOM 1131 C CA . TYR A 1 81 ? -26.435 -11.780 2.318 1.00 5.58 115 TYR A CA 1
ATOM 1132 C C . TYR A 1 81 ? -25.609 -12.838 3.062 1.00 5.59 115 TYR A C 1
ATOM 1133 O O . TYR A 1 81 ? -26.035 -13.985 3.220 1.00 6.53 115 TYR A O 1
ATOM 1151 N N . TRP A 1 82 ? -24.473 -12.389 3.590 1.00 5.40 116 TRP A N 1
ATOM 1152 C CA . TRP A 1 82 ? -23.722 -13.116 4.590 1.00 5.35 116 TRP A CA 1
ATOM 1153 C C . TRP A 1 82 ? -24.007 -12.542 5.971 1.00 5.24 116 TRP A C 1
ATOM 1154 O O . TRP A 1 82 ? -24.030 -11.325 6.140 1.00 5.87 116 TRP A O 1
ATOM 1175 N N . ASN A 1 83 ? -24.151 -13.425 6.955 1.00 5.31 117 ASN A N 1
ATOM 1176 C CA . ASN A 1 83 ? -24.126 -13.091 8.382 1.00 5.55 117 ASN A CA 1
ATOM 1177 C C . ASN A 1 83 ? -22.817 -13.614 8.948 1.00 5.40 117 ASN A C 1
ATOM 1178 O O . ASN A 1 83 ? -22.553 -14.813 8.899 1.00 6.90 117 ASN A O 1
ATOM 1189 N N . ILE A 1 84 ? -21.993 -12.684 9.408 1.00 5.34 118 ILE A N 1
ATOM 1190 C CA A ILE A 1 84 ? -20.657 -12.958 9.939 0.66 5.26 118 ILE A CA 1
ATOM 1191 C CA B ILE A 1 84 ? -20.652 -12.962 9.938 0.34 5.59 118 ILE A CA 1
ATOM 1192 C C . ILE A 1 84 ? -20.709 -12.602 11.414 1.00 5.33 118 ILE A C 1
ATOM 1193 O O . ILE A 1 84 ? -20.861 -11.426 11.750 1.00 5.44 118 ILE A O 1
ATOM 1222 N N . THR A 1 85 ? -20.643 -13.615 12.297 1.00 5.28 119 THR A N 1
ATOM 1223 C CA . THR A 1 85 ? -21.085 -13.439 13.672 1.00 5.66 119 THR A CA 1
ATOM 1224 C C . THR A 1 85 ? -20.096 -14.033 14.657 1.00 5.79 119 THR A C 1
ATOM 1225 O O . THR A 1 85 ? -19.729 -15.202 14.564 1.00 6.67 119 THR A O 1
ATOM 1236 N N . GLY A 1 86 ? -19.735 -13.237 15.671 1.00 5.98 120 GLY A N 1
ATOM 1237 C CA . GLY A 1 86 ? -19.050 -13.779 16.824 1.00 6.28 120 GLY A CA 1
ATOM 1238 C C . GLY A 1 86 ? -17.628 -14.191 16.619 1.00 7.35 120 GLY A C 1
ATOM 1239 O O . GLY A 1 86 ? -17.106 -14.939 17.421 1.00 16.74 120 GLY A O 1
ATOM 1243 N N . LEU A 1 87 ? -16.958 -13.708 15.614 1.00 6.59 121 LEU A N 1
ATOM 1244 C CA . LEU A 1 87 ? -15.609 -14.106 15.262 1.00 6.59 121 LEU A CA 1
ATOM 1245 C C . LEU A 1 87 ? -14.597 -13.024 15.612 1.00 6.22 121 LEU A C 1
ATOM 1246 O O . LEU A 1 87 ? -14.901 -11.836 15.612 1.00 7.49 121 LEU A O 1
ATOM 1262 N N . LYS A 1 88 ? -13.381 -13.472 15.831 1.00 6.88 122 LYS A N 1
ATOM 1263 C CA . LYS A 1 88 ? -12.212 -12.600 15.861 1.00 7.17 122 LYS A CA 1
ATOM 1264 C C . LYS A 1 88 ? -11.535 -12.627 14.495 1.00 6.93 122 LYS A C 1
ATOM 1265 O O . LYS A 1 88 ? -11.499 -13.682 13.832 1.00 7.80 122 LYS A O 1
ATOM 1282 N N . MET A 1 89 ? -10.985 -11.491 14.082 1.00 6.99 123 MET A N 1
ATOM 1283 C CA A MET A 1 89 ? -10.245 -11.372 12.836 0.67 6.94 123 MET A CA 1
ATOM 1284 C CA B MET A 1 89 ? -10.211 -11.403 12.868 0.33 8.35 123 MET A CA 1
ATOM 1285 C C . MET A 1 89 ? -8.944 -10.626 13.128 1.00 6.17 123 MET A C 1
ATOM 1286 O O . MET A 1 89 ? -8.975 -9.550 13.727 1.00 6.68 123 MET A O 1
ATOM 1312 N N . THR A 1 90 ? -7.826 -11.181 12.693 1.00 6.14 124 THR A N 1
ATOM 1313 C CA . THR A 1 90 ? -6.537 -10.614 13.009 1.00 6.22 124 THR A CA 1
ATOM 1314 C C . THR A 1 90 ? -5.500 -10.973 11.974 1.00 6.60 124 THR A C 1
ATOM 1315 O O . THR A 1 90 ? -5.711 -11.818 11.108 1.00 9.25 124 THR A O 1
ATOM 1326 N N . GLY A 1 91 ? -4.321 -10.350 12.120 1.00 7.94 125 GLY A N 1
ATOM 1327 C CA . GLY A 1 91 ? -3.148 -10.917 11.491 1.00 10.39 125 GLY A CA 1
ATOM 1328 C C . GLY A 1 91 ? -3.065 -10.794 9.981 1.00 9.25 125 GLY A C 1
ATOM 1329 O O . GLY A 1 91 ? -2.526 -11.689 9.304 1.00 13.47 125 GLY A O 1
ATOM 1333 N N . ALA A 1 92 ? -3.563 -9.712 9.436 1.00 6.97 126 ALA A N 1
ATOM 1334 C CA . ALA A 1 92 ? -3.590 -9.474 8.004 1.00 7.15 126 ALA A CA 1
ATOM 1335 C C . ALA A 1 92 ? -3.486 -7.989 7.753 1.00 6.27 126 ALA A C 1
ATOM 1336 O O . ALA A 1 92 ? -3.661 -7.164 8.644 1.00 6.20 126 ALA A O 1
ATOM 1343 N N . LEU A 1 93 ? -3.288 -7.637 6.486 1.00 7.28 127 LEU A N 1
ATOM 1344 C CA . LEU A 1 93 ? -3.202 -6.237 6.078 1.00 6.64 127 LEU A CA 1
ATOM 1345 C C . LEU A 1 93 ? -4.520 -5.503 6.214 1.00 6.17 127 LEU A C 1
ATOM 1346 O O . LEU A 1 93 ? -4.559 -4.316 6.515 1.00 6.35 127 LEU A O 1
ATOM 1361 N N . LYS A 1 94 ? -5.615 -6.208 5.953 1.00 7.12 128 LYS A N 1
ATOM 1362 C CA . LYS A 1 94 ? -6.959 -5.700 6.176 1.00 7.37 128 LYS A CA 1
ATOM 1363 C C . LYS A 1 94 ? -7.713 -6.732 6.987 1.00 6.42 128 LYS A C 1
ATOM 1364 O O . LYS A 1 94 ? -7.467 -7.934 6.858 1.00 8.40 128 LYS A O 1
ATOM 1382 N N . GLY A 1 95 ? -8.666 -6.296 7.815 1.00 6.61 129 GLY A N 1
ATOM 1383 C CA . GLY A 1 95 ? -9.463 -7.233 8.570 1.00 6.15 129 GLY A CA 1
ATOM 1384 C C . GLY A 1 95 ? -10.534 -7.881 7.689 1.00 5.80 129 GLY A C 1
ATOM 1385 O O . GLY A 1 95 ? -10.411 -9.029 7.280 1.00 7.30 129 GLY A O 1
ATOM 1389 N N . ILE A 1 96 ? -11.573 -7.098 7.392 1.00 4.95 130 ILE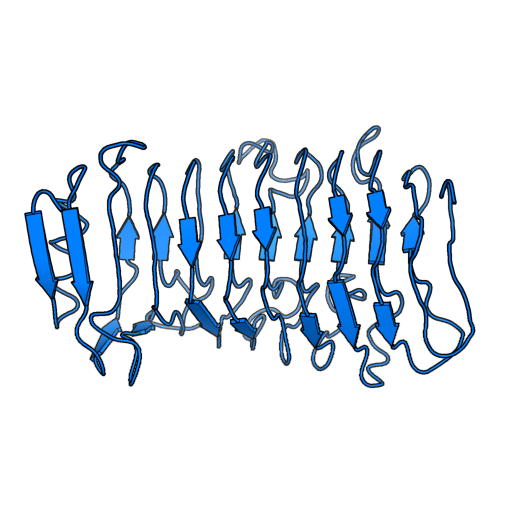 A N 1
ATOM 1390 C CA . ILE A 1 96 ? -12.635 -7.529 6.491 1.00 5.18 130 ILE A CA 1
ATOM 1391 C C . ILE A 1 96 ? -12.701 -6.532 5.346 1.00 4.92 130 ILE A C 1
ATOM 1392 O O . ILE A 1 96 ? -12.880 -5.336 5.566 1.00 5.69 130 ILE A O 1
ATOM 1406 N N . MET A 1 97 ? -12.559 -7.029 4.129 1.00 5.54 131 MET A N 1
ATOM 1407 C CA . MET A 1 97 ? -12.742 -6.248 2.917 1.00 6.59 131 MET A CA 1
ATOM 1408 C C . MET A 1 97 ? -14.007 -6.741 2.245 1.00 5.28 131 MET A C 1
ATOM 1409 O O . MET A 1 97 ? -14.159 -7.945 2.028 1.00 5.74 131 MET A O 1
ATOM 1423 N N . LEU A 1 98 ? -14.915 -5.813 1.910 1.00 5.63 132 LEU A N 1
ATOM 1424 C CA A LEU A 1 98 ? -16.119 -6.106 1.130 0.54 3.61 132 LEU A CA 1
ATOM 1425 C CA B LEU A 1 98 ? -16.131 -6.100 1.142 0.46 8.27 132 LEU A CA 1
ATOM 1426 C C . LEU A 1 98 ? -15.988 -5.422 -0.215 1.00 4.89 132 LEU A C 1
ATOM 1427 O O . LEU A 1 98 ? -15.765 -4.224 -0.270 1.00 5.38 132 LEU A O 1
ATOM 1458 N N . ASP A 1 99 ? -16.089 -6.200 -1.294 1.00 5.35 133 ASP A N 1
ATOM 1459 C CA . ASP A 1 99 ? -16.133 -5.683 -2.661 1.00 5.21 133 ASP A CA 1
ATOM 1460 C C . ASP A 1 99 ? -17.469 -6.094 -3.269 1.00 5.19 133 ASP A C 1
ATOM 1461 O O . ASP A 1 99 ? -17.782 -7.286 -3.334 1.00 5.63 133 ASP A O 1
ATOM 1470 N N . HIS A 1 100 ? -18.237 -5.098 -3.728 1.00 5.41 134 HIS A N 1
ATOM 1471 C CA . HIS A 1 100 ? -19.544 -5.336 -4.344 1.00 5.82 134 HIS A CA 1
ATOM 1472 C C . HIS A 1 100 ? -20.368 -6.351 -3.565 1.00 6.00 134 HIS A C 1
ATOM 1473 O O . HIS A 1 100 ? -21.018 -7.218 -4.138 1.00 7.91 134 HIS A O 1
ATOM 1486 N N . ALA A 1 101 ? -20.369 -6.188 -2.249 1.00 5.12 135 ALA A N 1
ATOM 1487 C CA . ALA A 1 101 ? -21.079 -7.066 -1.322 1.00 5.21 135 ALA A CA 1
ATOM 1488 C C . ALA A 1 101 ? -22.176 -6.259 -0.644 1.00 5.12 135 ALA A C 1
ATOM 1489 O O . ALA A 1 101 ? -21.939 -5.136 -0.212 1.00 5.65 135 ALA A O 1
ATOM 1495 N N . ASN A 1 102 ? -23.361 -6.855 -0.543 1.00 5.22 136 ASN A N 1
ATOM 1496 C CA . ASN A 1 102 ? -24.535 -6.119 -0.133 1.00 5.03 136 AS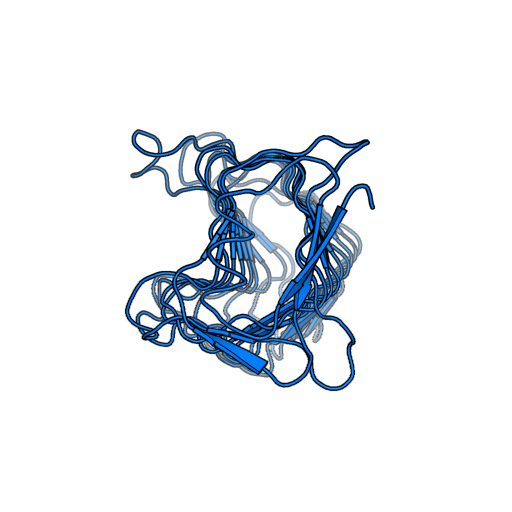N A CA 1
ATOM 1497 C C . ASN A 1 102 ? -25.333 -6.933 0.886 1.00 4.61 136 ASN A C 1
ATOM 1498 O O . ASN A 1 102 ? -25.390 -8.166 0.809 1.00 5.55 136 ASN A O 1
ATOM 1509 N N . HIS A 1 103 ? -25.987 -6.237 1.812 1.00 5.05 137 HIS A N 1
ATOM 1510 C CA . HIS A 1 103 ? -26.826 -6.885 2.811 1.00 5.50 137 HIS A CA 1
ATOM 1511 C C . HIS A 1 103 ? -26.044 -7.892 3.656 1.00 5.28 137 HIS A C 1
ATOM 1512 O O . HIS A 1 103 ? -26.584 -8.903 4.097 1.00 7.18 137 HIS A O 1
ATOM 1526 N N . VAL A 1 104 ? -24.776 -7.562 3.934 1.00 4.89 138 VAL A N 1
ATOM 1527 C CA . VAL A 1 104 ? -23.943 -8.333 4.851 1.00 4.98 138 VAL A CA 1
ATOM 1528 C C . VAL A 1 104 ? -24.152 -7.778 6.249 1.00 5.20 138 VAL A C 1
ATOM 1529 O O . VAL A 1 104 ? -24.159 -6.566 6.456 1.00 6.59 138 VAL A O 1
ATOM 1542 N N . GLN A 1 105 ? -24.338 -8.682 7.219 1.00 5.16 139 GLN A N 1
ATOM 1543 C CA . GLN A 1 105 ? -24.479 -8.318 8.623 1.00 5.12 139 GLN A CA 1
ATOM 1544 C C . GLN A 1 105 ? -23.299 -8.868 9.411 1.00 5.08 139 GLN A C 1
ATOM 1545 O O . GLN A 1 105 ? -23.139 -10.083 9.520 1.00 6.53 139 GLN A O 1
ATOM 1559 N N . MET A 1 106 ? -22.492 -7.972 9.935 1.00 5.05 140 MET A N 1
ATOM 1560 C CA . MET A 1 106 ? -21.356 -8.294 10.795 1.00 5.20 140 MET A CA 1
ATOM 1561 C C . MET A 1 106 ? -21.762 -7.964 12.239 1.00 5.26 140 MET A C 1
ATOM 1562 O O . MET A 1 106 ? -22.198 -6.843 12.498 1.00 6.04 140 MET A O 1
ATOM 1576 N N . ASP A 1 107 ? -21.638 -8.928 13.151 1.00 5.02 141 ASP A N 1
ATOM 1577 C CA . ASP A 1 107 ? -22.176 -8.746 14.495 1.00 5.52 141 ASP A CA 1
ATOM 1578 C C . ASP A 1 107 ? -21.284 -9.490 15.483 1.00 5.28 141 ASP A C 1
ATOM 1579 O O . ASP A 1 107 ? -20.973 -10.656 15.271 1.00 6.46 141 ASP A O 1
ATOM 1588 N N . GLY A 1 108 ? -20.872 -8.823 16.563 1.00 5.58 142 GLY A N 1
ATOM 1589 C CA . GLY A 1 108 ? -20.134 -9.508 17.606 1.00 6.08 142 GLY A CA 1
ATOM 1590 C C . GLY A 1 108 ? -18.708 -9.805 17.219 1.00 5.83 142 GLY A C 1
ATOM 1591 O O . GLY A 1 108 ? -18.137 -10.789 17.711 1.00 7.42 142 GLY A O 1
ATOM 1595 N N . LEU A 1 109 ? -18.099 -8.987 16.364 1.00 5.56 143 LEU A N 1
ATOM 1596 C CA . LEU A 1 109 ? -16.756 -9.219 15.893 1.00 5.54 143 LEU A CA 1
ATOM 1597 C C . LEU A 1 109 ? -15.727 -8.483 16.743 1.00 5.57 143 LEU A C 1
ATOM 1598 O O . LEU A 1 109 ? -15.991 -7.424 17.313 1.00 6.59 143 LEU A O 1
ATOM 1614 N N . GLU A 1 110 ? -14.531 -9.045 16.772 1.00 5.24 144 GLU A N 1
ATOM 1615 C CA . GLU A 1 110 ? -13.373 -8.419 17.399 1.00 5.53 144 GLU A CA 1
ATOM 1616 C C . GLU A 1 110 ? -12.256 -8.437 16.363 1.00 5.48 144 GLU A C 1
ATOM 1617 O O . GLU A 1 110 ? -11.788 -9.520 16.006 1.00 6.60 144 GLU A O 1
ATOM 1629 N N . ILE A 1 111 ? -11.871 -7.249 15.869 1.00 5.20 145 ILE A N 1
ATOM 1630 C CA . ILE A 1 111 ? -10.983 -7.121 14.721 1.00 5.35 145 ILE A CA 1
ATOM 1631 C C . ILE A 1 111 ? -9.774 -6.315 15.190 1.00 5.09 145 ILE A C 1
ATOM 1632 O O . ILE A 1 111 ? -9.947 -5.185 15.663 1.00 6.13 145 ILE A O 1
ATOM 1648 N N . TYR A 1 112 ? -8.577 -6.897 15.095 1.00 5.30 146 TYR A N 1
ATOM 1649 C CA . TYR A 1 112 ? -7.434 -6.275 15.752 1.00 5.80 146 TYR A CA 1
ATOM 1650 C C . TYR A 1 112 ? -6.135 -6.782 15.167 1.00 5.31 146 TYR A C 1
ATOM 1651 O O . TYR A 1 112 ? -6.048 -7.869 14.588 1.00 5.85 146 TYR A O 1
ATOM 1667 N N . ASP A 1 113 ? -5.090 -5.979 15.389 1.00 5.46 147 ASP A N 1
ATOM 1668 C CA . ASP A 1 113 ? -3.731 -6.274 14.936 1.00 5.73 147 ASP A CA 1
ATOM 1669 C C . ASP A 1 113 ? -3.704 -6.444 13.412 1.00 5.78 147 ASP A C 1
ATOM 1670 O O . ASP A 1 113 ? -3.368 -7.479 12.841 1.00 6.84 147 ASP A O 1
ATOM 1678 N N . ILE A 1 114 ? -4.070 -5.335 12.755 1.00 5.64 148 ILE A N 1
ATOM 1679 C CA . ILE A 1 114 ? -4.267 -5.231 11.318 1.00 5.40 148 ILE A CA 1
ATOM 1680 C C . ILE A 1 114 ? -3.237 -4.249 10.759 1.00 5.35 148 ILE A C 1
ATOM 1681 O O . ILE A 1 114 ? -2.987 -3.188 11.343 1.00 5.54 148 ILE A O 1
ATOM 1697 N N . GLY A 1 115 ? -2.646 -4.592 9.615 1.00 5.61 149 GLY A N 1
ATOM 1698 C CA . GLY A 1 115 ? -1.607 -3.738 9.046 1.00 5.99 149 GLY A CA 1
ATOM 1699 C C . GLY A 1 115 ? -2.102 -2.363 8.597 1.00 5.55 149 GLY A C 1
ATOM 1700 O O . GLY A 1 115 ? -1.455 -1.342 8.871 1.00 5.83 149 GLY A O 1
ATOM 1704 N N . ASP A 1 116 ? -3.219 -2.337 7.864 1.00 5.48 150 ASP A N 1
ATOM 1705 C CA . ASP A 1 116 ? -3.873 -1.133 7.382 1.00 5.39 150 ASP A CA 1
ATOM 1706 C C . ASP A 1 116 ? -5.235 -1.039 8.077 1.00 5.15 150 ASP A C 1
ATOM 1707 O O . ASP A 1 116 ? -5.271 -0.955 9.308 1.00 5.29 150 ASP A O 1
ATOM 1716 N N . GLU A 1 117 ? -6.341 -1.067 7.311 1.00 4.95 151 GLU A N 1
ATOM 1717 C CA . GLU A 1 117 ? -7.654 -0.717 7.849 1.00 5.03 151 GLU A CA 1
ATOM 1718 C C . GLU A 1 117 ? -8.429 -1.948 8.323 1.00 4.82 151 GLU A C 1
ATOM 1719 O O . GLU A 1 117 ? -8.359 -3.041 7.759 1.00 5.27 151 GLU A O 1
ATOM 1730 N N . GLY A 1 118 ? -9.236 -1.740 9.359 1.00 4.73 152 GLY A N 1
ATOM 1731 C CA . GLY A 1 118 ? -9.976 -2.829 9.966 1.00 4.75 152 GLY A CA 1
ATOM 1732 C C . GLY A 1 118 ? -11.053 -3.412 9.068 1.00 4.41 152 GLY A C 1
ATOM 1733 O O . GLY A 1 118 ? -11.074 -4.624 8.825 1.00 5.19 152 GLY A O 1
ATOM 1736 N N . VAL A 1 119 ? -11.980 -2.562 8.644 1.00 4.36 153 VAL A N 1
ATOM 1737 C CA . VAL A 1 119 ? -13.119 -2.949 7.811 1.00 4.60 153 VAL A CA 1
ATOM 1738 C C . VAL A 1 119 ? -13.205 -1.959 6.670 1.00 5.05 153 VAL A C 1
ATOM 1739 O O . VAL A 1 119 ? -13.146 -0.749 6.907 1.00 6.69 153 VAL A O 1
ATOM 1751 N N . HIS A 1 120 ? -13.400 -2.441 5.448 1.00 5.23 154 HIS A N 1
ATOM 1752 C CA . HIS A 1 120 ? -13.501 -1.563 4.291 1.00 5.11 154 HIS A CA 1
ATOM 1753 C C . HIS A 1 120 ? -14.678 -1.994 3.425 1.00 5.03 154 HIS A C 1
ATOM 1754 O O . HIS A 1 120 ? -14.719 -3.121 2.936 1.00 6.25 154 HIS A O 1
ATOM 1768 N N . PHE A 1 121 ? -15.659 -1.091 3.269 1.00 4.81 155 PHE A N 1
ATOM 1769 C CA . PHE A 1 121 ? -16.780 -1.276 2.344 1.00 5.00 155 PHE A CA 1
ATOM 1770 C C . PHE A 1 121 ? -16.374 -0.667 0.997 1.00 4.60 155 PHE A C 1
ATOM 1771 O O . PHE A 1 121 ? -16.192 0.547 0.913 1.00 5.83 155 PHE A O 1
ATOM 1787 N N . ARG A 1 122 ? -16.178 -1.498 -0.029 1.00 4.82 156 ARG A N 1
ATOM 1788 C CA . ARG A 1 122 ? -15.581 -1.019 -1.279 1.00 4.88 156 ARG A CA 1
ATOM 1789 C C . ARG A 1 122 ? -16.392 -1.475 -2.477 1.00 4.74 156 ARG A C 1
ATOM 1790 O O . ARG A 1 122 ? -17.162 -2.447 -2.442 1.00 4.91 156 ARG A O 1
ATOM 1810 N N . ASP A 1 123 ? -16.162 -0.780 -3.595 1.00 5.04 157 ASP A N 1
ATOM 1811 C CA . ASP A 1 123 ? -16.663 -1.218 -4.896 1.00 4.92 157 ASP A CA 1
ATOM 1812 C C . ASP A 1 123 ? -18.170 -1.463 -4.858 1.00 4.98 157 ASP A C 1
ATOM 1813 O O . ASP A 1 123 ? -18.678 -2.505 -5.237 1.00 5.48 157 ASP A O 1
ATOM 1822 N N . GLY A 1 124 ? -18.893 -0.428 -4.404 1.00 5.14 158 GLY A N 1
ATOM 1823 C CA . GLY A 1 124 ? -20.348 -0.474 -4.451 1.00 5.28 158 GLY A CA 1
ATOM 1824 C C . GLY A 1 124 ? -21.009 -1.226 -3.309 1.00 4.75 158 GLY A C 1
ATOM 1825 O O . GLY A 1 124 ? -22.236 -1.328 -3.306 1.00 5.60 158 GLY A O 1
ATOM 1829 N N . SER A 1 125 ? -20.253 -1.726 -2.349 1.00 4.48 159 SER A N 1
ATOM 1830 C CA . SER A 1 125 ? -20.829 -2.504 -1.250 1.00 4.48 159 SER A CA 1
ATOM 1831 C C . SER A 1 125 ? -21.789 -1.649 -0.452 1.00 4.35 159 SER A C 1
ATOM 1832 O O . SER A 1 125 ? -21.372 -0.651 0.145 1.00 4.59 159 SER A O 1
ATOM 1840 N N . SER A 1 126 ? -23.070 -2.049 -0.422 1.00 4.40 160 SER A N 1
ATOM 1841 C CA . SER A 1 126 ? -24.138 -1.221 0.092 1.00 4.40 160 SER A CA 1
ATOM 1842 C C . SER A 1 126 ? -25.083 -2.012 0.986 1.00 4.43 160 SER A C 1
ATOM 1843 O O . SER A 1 126 ? -25.195 -3.235 0.917 1.00 4.74 160 SER A O 1
ATOM 1851 N N . ASP A 1 127 ? -25.818 -1.261 1.820 1.00 4.57 161 ASP A N 1
ATOM 1852 C CA . ASP A 1 127 ? -26.869 -1.851 2.637 1.00 4.57 161 ASP A CA 1
ATOM 1853 C C . ASP A 1 127 ? -26.324 -2.910 3.590 1.00 4.76 161 ASP A C 1
ATOM 1854 O O . ASP A 1 127 ? -27.001 -3.888 3.902 1.00 5.80 161 ASP A O 1
ATOM 1863 N N . ASN A 1 128 ? -25.095 -2.701 4.066 1.00 4.57 162 ASN A N 1
ATOM 1864 C CA . ASN A 1 128 ? -24.460 -3.598 5.025 1.00 4.53 162 ASN A CA 1
ATOM 1865 C C . ASN A 1 128 ? -24.544 -2.991 6.420 1.00 4.43 162 ASN A C 1
ATOM 1866 O O . ASN A 1 128 ? -24.813 -1.802 6.579 1.00 4.95 162 ASN A O 1
ATOM 1877 N N . ILE A 1 129 ? -24.288 -3.820 7.435 1.00 4.71 163 ILE A N 1
ATOM 1878 C CA . ILE A 1 129 ? -24.212 -3.340 8.811 1.00 5.09 163 ILE A CA 1
ATOM 1879 C C . ILE A 1 129 ? -23.064 -4.032 9.523 1.00 4.83 163 ILE A C 1
ATOM 1880 O O . ILE A 1 129 ? -22.866 -5.228 9.361 1.00 5.48 163 ILE A O 1
ATOM 1894 N N . ILE A 1 130 ? -22.349 -3.270 10.324 1.00 4.77 164 ILE A N 1
ATOM 1895 C CA . ILE A 1 130 ? -21.484 -3.804 11.358 1.00 4.89 164 ILE A CA 1
ATOM 1896 C C . ILE A 1 130 ? -21.994 -3.281 12.688 1.00 4.61 164 ILE A C 1
ATOM 1897 O O . ILE A 1 130 ? -22.152 -2.072 12.879 1.00 5.03 164 ILE A O 1
ATOM 1913 N N . ARG A 1 131 ? -22.267 -4.215 13.612 1.00 5.28 165 ARG A N 1
ATOM 1914 C CA . ARG A 1 131 ? -22.840 -3.870 14.886 1.00 5.26 165 ARG A CA 1
ATOM 1915 C C . ARG A 1 131 ? -22.161 -4.652 15.999 1.00 4.91 165 ARG A C 1
ATOM 1916 O O . ARG A 1 131 ? -21.625 -5.747 15.794 1.00 5.13 165 ARG A O 1
ATOM 1936 N N . ASN A 1 132 ? -22.208 -4.089 17.198 1.00 5.46 166 ASN A N 1
ATOM 1937 C CA . ASN A 1 132 ? -21.843 -4.823 18.415 1.00 6.18 166 ASN A CA 1
ATOM 1938 C C . ASN A 1 132 ? -20.458 -5.468 18.266 1.00 5.51 166 ASN A C 1
ATOM 1939 O O . ASN A 1 132 ? -20.266 -6.643 18.549 1.00 6.58 166 ASN A O 1
ATOM 1949 N N . SER A 1 133 ? -19.494 -4.669 17.806 1.00 5.37 167 SER A N 1
ATOM 1950 C CA . SER A 1 133 ? -18.168 -5.153 17.473 1.00 5.10 167 SER A CA 1
ATOM 1951 C C . SER A 1 133 ? -17.125 -4.196 18.042 1.00 5.34 167 SER A C 1
ATOM 1952 O O . SER A 1 133 ? -17.435 -3.063 18.361 1.00 6.86 167 SER A O 1
ATOM 1960 N N . HIS A 1 134 ? -15.879 -4.670 18.121 1.00 5.12 168 HIS A N 1
ATOM 1961 C CA . HIS A 1 134 ? -14.750 -3.879 18.614 1.00 5.12 168 HIS A CA 1
ATOM 1962 C C . HIS A 1 134 ? -13.626 -3.987 17.612 1.00 4.93 168 HIS A C 1
ATOM 1963 O O . HIS A 1 134 ? -13.184 -5.101 17.298 1.00 5.88 168 HIS A O 1
ATOM 1978 N N . ILE A 1 135 ? -13.138 -2.830 17.131 1.00 4.67 169 ILE A N 1
ATOM 1979 C CA . ILE A 1 135 ? -12.025 -2.740 16.223 1.00 4.66 169 ILE A CA 1
ATOM 1980 C C . ILE A 1 135 ? -10.925 -1.960 16.936 1.00 4.78 169 ILE A C 1
ATOM 1981 O O . ILE A 1 135 ? -11.180 -0.856 17.428 1.00 5.16 169 ILE A O 1
ATOM 1996 N N . TYR A 1 136 ? -9.713 -2.521 16.995 1.00 4.54 170 TYR A N 1
ATOM 1997 C CA . TYR A 1 136 ? -8.617 -1.853 17.684 1.00 4.90 170 TYR A CA 1
ATOM 1998 C C . TYR A 1 136 ? -7.308 -2.297 17.052 1.00 4.95 170 TYR A C 1
ATOM 1999 O O . TYR A 1 136 ? -7.254 -3.275 16.309 1.00 5.65 170 TYR A O 1
ATOM 2016 N N . ASN A 1 137 ? -6.224 -1.564 17.339 1.00 4.93 171 ASN A N 1
ATOM 2017 C CA . ASN A 1 137 ? -4.885 -1.953 16.878 1.00 5.17 171 ASN A CA 1
ATOM 2018 C C . ASN A 1 137 ? -4.846 -2.164 15.359 1.00 5.18 171 ASN A C 1
ATOM 2019 O O . ASN A 1 137 ? -4.582 -3.258 14.855 1.00 5.99 171 ASN A O 1
ATOM 2030 N N . THR A 1 138 ? -5.073 -1.060 14.643 1.00 4.70 172 THR A N 1
ATOM 2031 C CA . THR A 1 138 ? -4.986 -1.013 13.177 1.00 5.00 172 THR A CA 1
ATOM 2032 C C . THR A 1 138 ? -3.856 -0.090 12.770 1.00 5.63 172 THR A C 1
ATOM 2033 O O . THR A 1 138 ? -3.339 0.683 13.578 1.00 8.59 172 THR A O 1
ATOM 2044 N N . GLY A 1 139 ? -3.461 -0.133 11.499 1.00 5.27 173 GLY A N 1
ATOM 2045 C CA . GLY A 1 139 ? -2.361 0.681 11.050 1.00 6.00 173 GLY A CA 1
ATOM 2046 C C . GLY A 1 139 ? -1.011 0.249 11.554 1.00 6.16 173 GLY A C 1
ATOM 2047 O O . GLY A 1 139 ? -0.080 1.079 11.603 1.00 7.92 173 GLY A O 1
ATOM 2051 N N . LEU A 1 140 ? -0.835 -1.047 11.844 1.00 6.45 174 LEU A N 1
ATOM 2052 C CA A LEU A 1 140 ? 0.452 -1.567 12.311 0.39 11.54 174 LEU A CA 1
ATOM 2053 C CA B LEU A 1 140 ? 0.452 -1.560 12.314 0.61 5.98 174 LEU A CA 1
ATOM 2054 C C . LEU A 1 140 ? 1.528 -1.518 11.238 1.00 7.35 174 LEU A C 1
ATOM 2055 O O . LEU A 1 140 ? 2.724 -1.516 11.576 1.00 10.24 174 LEU A O 1
ATOM 2086 N N . ILE A 1 141 ? 1.147 -1.505 9.973 1.00 6.87 175 ILE A N 1
ATOM 2087 C CA . ILE A 1 141 ? 2.076 -1.452 8.855 1.00 7.62 175 ILE A CA 1
ATOM 2088 C C . ILE A 1 141 ? 2.124 -0.061 8.253 1.00 7.48 175 ILE A C 1
ATOM 2089 O O . ILE A 1 141 ? 3.193 0.476 7.989 1.00 9.71 175 ILE A O 1
ATOM 2102 N N . GLU A 1 142 ? 0.962 0.555 8.031 1.00 7.09 176 GLU A N 1
ATOM 2103 C CA . GLU A 1 142 ? 0.900 1.927 7.541 1.00 7.34 176 GLU A CA 1
ATOM 2104 C C . GLU A 1 142 ? -0.097 2.711 8.359 1.00 6.69 176 GLU A C 1
ATOM 2105 O O . GLU A 1 142 ? -1.317 2.548 8.200 1.00 6.80 176 GLU A O 1
ATOM 2117 N N . ALA A 1 143 ? 0.394 3.582 9.242 1.00 6.92 177 ALA A N 1
ATOM 2118 C CA . ALA A 1 143 ? -0.478 4.330 10.130 1.00 6.61 177 ALA A CA 1
ATOM 2119 C C . ALA A 1 143 ? -1.504 5.136 9.349 1.00 6.23 177 ALA A C 1
ATOM 2120 O O . ALA A 1 143 ? -2.663 5.229 9.751 1.00 6.37 177 ALA A O 1
ATOM 2127 N N . GLY A 1 144 ? -1.071 5.740 8.250 1.00 6.77 178 GLY A N 1
ATOM 2128 C CA . GLY A 1 144 ? -1.962 6.581 7.471 1.00 6.91 178 GLY A CA 1
ATOM 2129 C C . GLY A 1 144 ? -3.019 5.835 6.687 1.00 6.71 178 GLY A C 1
ATOM 2130 O O . GLY A 1 144 ? -3.927 6.486 6.149 1.00 8.12 178 GLY A O 1
ATOM 2134 N N . PHE A 1 145 ? -2.905 4.520 6.623 1.00 6.42 179 PHE A N 1
ATOM 2135 C CA . PHE A 1 145 ? -3.922 3.611 6.071 1.00 6.34 179 PHE A CA 1
ATOM 2136 C C . PHE A 1 145 ? -4.583 2.796 7.179 1.00 5.27 179 PHE A C 1
ATOM 2137 O O . PHE A 1 145 ? -5.140 1.731 6.941 1.00 6.21 179 PHE A O 1
ATOM 2153 N N . GLY A 1 146 ? -4.517 3.295 8.428 1.00 5.25 180 GLY A N 1
ATOM 2154 C CA . GLY A 1 146 ? -4.931 2.540 9.587 1.00 4.96 180 GLY A CA 1
ATOM 2155 C C . GLY A 1 146 ? -6.310 2.877 10.114 1.00 4.55 180 GLY A C 1
ATOM 2156 O O . GLY A 1 146 ? -6.509 2.910 11.338 1.00 4.81 180 GLY A O 1
ATOM 2160 N N . GLU A 1 147 ? -7.261 3.123 9.227 1.00 4.39 181 GLU A N 1
ATOM 2161 C CA . GLU A 1 147 ? -8.606 3.467 9.670 1.00 4.60 181 GLU A CA 1
ATOM 2162 C C . GLU A 1 147 ? -9.255 2.278 10.366 1.00 4.62 181 GLU A C 1
ATOM 2163 O O . GLU A 1 147 ? -8.992 1.122 10.055 1.00 5.36 181 GLU A O 1
ATOM 2175 N N . GLY A 1 148 ? -10.155 2.577 11.299 1.00 4.33 182 GLY A N 1
ATOM 2176 C CA . GLY A 1 148 ? -10.968 1.520 11.866 1.00 4.18 182 GLY A CA 1
ATOM 2177 C C . GLY A 1 148 ? -11.929 0.933 10.840 1.00 3.92 182 GLY A C 1
ATOM 2178 O O . GLY A 1 148 ? -11.921 -0.266 10.554 1.00 4.16 182 GLY A O 1
ATOM 2182 N N . ILE A 1 149 ? -12.755 1.823 10.302 1.00 3.91 183 ILE A N 1
ATOM 2183 C CA . ILE A 1 149 ? -13.739 1.514 9.282 1.00 4.20 183 ILE A CA 1
ATOM 2184 C C . ILE A 1 149 ? -13.566 2.550 8.154 1.00 4.13 183 ILE A C 1
ATOM 2185 O O . ILE A 1 149 ? -13.515 3.757 8.406 1.00 4.94 183 ILE A O 1
ATOM 2201 N N . TYR A 1 150 ? -13.508 2.047 6.933 1.00 4.43 184 TYR A N 1
ATOM 2202 C CA . TYR A 1 150 ? -13.233 2.839 5.729 1.00 4.61 184 TYR A CA 1
ATOM 2203 C C . TYR A 1 150 ? -14.401 2.578 4.778 1.00 4.27 184 TYR A C 1
ATOM 2204 O O . TYR A 1 150 ? -14.665 1.423 4.428 1.00 5.21 184 TYR A O 1
ATOM 2221 N N . VAL A 1 151 ? -15.139 3.636 4.427 1.00 3.89 185 VAL A N 1
ATOM 2222 C CA . VAL A 1 151 ? -16.355 3.487 3.633 1.00 4.19 185 VAL A CA 1
ATOM 2223 C C . VAL A 1 151 ? -16.130 4.118 2.265 1.00 4.06 185 VAL A C 1
ATOM 2224 O O . VAL A 1 151 ? -16.001 5.335 2.163 1.00 4.64 185 VAL A O 1
ATOM 2237 N N . GLY A 1 152 ? -16.100 3.296 1.207 1.00 4.32 186 GLY A N 1
ATOM 2238 C CA . GLY A 1 152 ? -15.922 3.773 -0.150 1.00 4.41 186 GLY A CA 1
ATOM 2239 C C . GLY A 1 152 ? -14.479 3.882 -0.571 1.00 4.56 186 GLY A C 1
ATOM 2240 O O . GLY A 1 152 ? -13.600 3.184 -0.076 1.00 5.95 186 GLY A O 1
ATOM 2244 N N . SER A 1 153 ? -14.266 4.756 -1.564 1.00 4.64 187 SER A N 1
ATOM 2245 C CA . SER A 1 153 ? -12.976 4.947 -2.184 1.00 5.30 187 SER A CA 1
ATOM 2246 C C . SER A 1 153 ? -12.697 6.425 -2.390 1.00 5.35 187 SER A C 1
ATOM 2247 O O . SER A 1 153 ? -13.572 7.229 -2.723 1.00 5.43 187 SER A O 1
ATOM 2255 N N . ASP A 1 154 ? -11.426 6.802 -2.230 1.00 6.44 188 ASP A N 1
ATOM 2256 C CA A ASP A 1 154 ? -10.947 8.121 -2.622 0.70 6.66 188 ASP A CA 1
ATOM 2257 C CA B ASP A 1 154 ? -11.058 8.149 -2.593 0.30 6.75 188 ASP A CA 1
ATOM 2258 C C . ASP A 1 154 ? -11.230 8.366 -4.107 1.00 6.14 188 ASP A C 1
ATOM 2259 O O . ASP A 1 154 ? -11.232 7.425 -4.921 1.00 6.65 188 ASP A O 1
ATOM 2276 N N . LYS A 1 155 ? -11.396 9.639 -4.462 1.00 5.85 189 LYS A N 1
ATOM 2277 C CA A LYS A 1 155 ? -11.668 10.034 -5.847 0.79 5.70 189 LYS A CA 1
ATOM 2278 C CA B LYS A 1 155 ? -11.673 10.044 -5.839 0.21 7.29 189 LYS A CA 1
ATOM 2279 C C . LYS A 1 155 ? -10.676 9.484 -6.842 1.00 6.80 189 LYS A C 1
ATOM 2280 O O . LYS A 1 155 ? -11.046 9.204 -7.982 1.00 7.59 189 LYS A O 1
ATOM 2316 N N . GLY A 1 156 ? -9.410 9.323 -6.457 1.00 7.48 190 GLY A N 1
ATOM 2317 C CA . GLY A 1 156 ? -8.425 8.784 -7.377 1.00 8.47 190 GLY A CA 1
ATOM 2318 C C . GLY A 1 156 ? -8.670 7.340 -7.769 1.00 8.08 190 GLY A C 1
ATOM 2319 O O . GLY A 1 156 ? -8.031 6.859 -8.716 1.00 10.21 190 GLY A O 1
ATOM 2322 N N . LYS A 1 157 ? -9.545 6.643 -7.049 1.00 7.50 191 LYS A N 1
ATOM 2323 C CA A LYS A 1 157 ? -9.893 5.265 -7.348 0.33 13.09 191 LYS A CA 1
ATOM 2324 C CA B LYS A 1 157 ? -9.897 5.260 -7.335 0.67 5.64 191 LYS A CA 1
ATOM 2325 C C . LYS A 1 157 ? -11.320 5.107 -7.867 1.00 6.62 191 LYS A C 1
ATOM 2326 O O . LYS A 1 157 ? -11.728 3.966 -8.116 1.00 6.90 191 LYS A O 1
ATOM 2361 N N . TRP A 1 158 ? -12.059 6.198 -8.120 1.00 6.12 192 TRP A N 1
ATOM 2362 C CA . TRP A 1 158 ? -13.421 6.024 -8.627 1.00 5.70 192 TRP A CA 1
ATOM 2363 C C . TRP A 1 158 ? -13.459 5.350 -9.999 1.00 6.28 192 TRP A C 1
ATOM 2364 O O . TRP A 1 158 ? -14.465 4.711 -10.322 1.00 6.97 192 TRP A O 1
ATOM 2385 N N . ALA A 1 159 ? -12.406 5.490 -10.807 1.00 6.53 193 ALA A N 1
ATOM 2386 C CA . ALA A 1 159 ? -12.345 4.787 -12.087 1.00 7.41 193 ALA A CA 1
ATOM 2387 C C . ALA A 1 159 ? -12.067 3.304 -11.924 1.00 8.47 193 ALA A C 1
ATOM 2388 O O . ALA A 1 159 ? -12.210 2.549 -12.892 1.00 10.16 193 ALA A O 1
ATOM 2395 N N . THR A 1 160 ? -11.634 2.868 -10.745 1.00 7.62 194 THR A N 1
ATOM 2396 C CA . THR A 1 160 ? -11.269 1.496 -10.454 1.00 8.27 194 THR A CA 1
ATOM 2397 C C . THR A 1 160 ? -12.357 0.754 -9.691 1.00 7.98 194 THR A C 1
ATOM 2398 O O . THR A 1 160 ? -12.662 -0.397 -9.988 1.00 11.13 194 THR A O 1
ATOM 2408 N N . TYR A 1 161 ? -12.914 1.384 -8.671 1.00 7.03 195 TYR A N 1
ATOM 2409 C CA . TYR A 1 161 ? -13.918 0.806 -7.779 1.00 7.20 195 TYR A CA 1
ATOM 2410 C C . TYR A 1 161 ? -15.157 1.706 -7.795 1.00 6.86 195 TYR A C 1
ATOM 2411 O O . TYR A 1 161 ? -15.040 2.929 -7.768 1.00 8.40 195 TYR A O 1
ATOM 2428 N N . ASN A 1 162 ? -16.336 1.083 -7.767 1.00 6.20 196 ASN A N 1
ATOM 2429 C CA . ASN A 1 162 ? -17.577 1.844 -7.685 1.00 5.69 196 ASN A CA 1
ATOM 2430 C C . ASN A 1 162 ? -17.606 2.622 -6.379 1.00 5.08 196 ASN A C 1
ATOM 2431 O O . ASN A 1 162 ? -17.520 2.039 -5.285 1.00 5.32 196 ASN A O 1
ATOM 2440 N N . LYS A 1 163 ? -17.745 3.930 -6.493 1.00 5.28 197 LYS A N 1
ATOM 2441 C CA A LYS A 1 163 ? -17.718 4.824 -5.333 0.77 5.15 197 LYS A CA 1
ATOM 2442 C CA B LYS A 1 163 ? -17.710 4.811 -5.330 0.23 5.38 197 LYS A CA 1
ATOM 2443 C C . LYS A 1 163 ? -18.932 4.659 -4.441 1.00 4.87 197 LYS A C 1
ATOM 2444 O O . LYS A 1 163 ? -18.920 5.107 -3.275 1.00 4.88 197 LYS A O 1
ATOM 2481 N N . SER A 1 164 ? -20.017 4.089 -4.960 1.00 4.59 198 SER A N 1
ATOM 2482 C CA . SER A 1 164 ? -21.317 4.120 -4.283 1.00 4.94 198 SER A CA 1
ATOM 2483 C C . SER A 1 164 ? -21.463 2.968 -3.279 1.00 4.76 198 SER A C 1
ATOM 2484 O O . SER A 1 164 ? -22.326 2.092 -3.402 1.00 5.56 198 SER A O 1
ATOM 2491 N N . ALA A 1 165 ? -20.610 3.002 -2.255 1.00 4.64 199 ALA A N 1
ATOM 2492 C CA . ALA A 1 165 ? -20.722 2.099 -1.113 1.00 4.36 199 ALA A CA 1
ATOM 2493 C C . ALA A 1 165 ? -21.674 2.775 -0.132 1.00 4.19 199 ALA A C 1
ATOM 2494 O O . ALA A 1 165 ? -21.268 3.543 0.747 1.00 4.78 199 ALA A O 1
ATOM 2501 N N . ASP A 1 166 ? -22.976 2.530 -0.342 1.00 4.33 200 ASP A N 1
ATOM 2502 C CA . ASP A 1 166 ? -24.034 3.381 0.168 1.00 4.41 200 ASP A CA 1
ATOM 2503 C C . ASP A 1 166 ? -24.866 2.699 1.254 1.00 4.40 200 ASP A C 1
ATOM 2504 O O . ASP A 1 166 ? -25.031 1.475 1.280 1.00 4.74 200 ASP A O 1
ATOM 2513 N N . ARG A 1 167 ? -25.435 3.539 2.129 1.00 4.34 201 ARG A N 1
ATOM 2514 C CA . ARG A 1 167 ? -26.393 3.092 3.127 1.00 5.12 201 ARG A CA 1
ATOM 2515 C C . ARG A 1 167 ? -25.816 2.032 4.062 1.00 5.05 201 ARG A C 1
ATOM 2516 O O . ARG A 1 167 ? -26.539 1.199 4.593 1.00 6.96 201 ARG A O 1
ATOM 2536 N N . ASN A 1 168 ? -24.506 2.090 4.299 1.00 4.45 202 ASN A N 1
ATOM 2537 C CA . ASN A 1 168 ? -23.892 1.204 5.270 1.00 4.46 202 ASN A CA 1
ATOM 2538 C C . ASN A 1 168 ? -24.045 1.781 6.665 1.00 4.43 202 ASN A C 1
ATOM 2539 O O . ASN A 1 168 ? -24.001 2.986 6.874 1.00 5.27 202 ASN A O 1
ATOM 2550 N N . VAL A 1 169 ? -24.262 0.871 7.625 1.00 4.99 203 VAL A N 1
ATOM 2551 C CA . VAL A 1 169 ? -24.573 1.210 8.998 1.00 4.85 203 VAL A CA 1
ATOM 2552 C C . VAL A 1 169 ? -23.502 0.670 9.928 1.00 4.52 203 VAL A C 1
ATOM 2553 O O . VAL A 1 169 ? -23.134 -0.505 9.848 1.00 5.42 203 VAL A O 1
ATOM 2566 N N . ILE A 1 170 ? -23.056 1.524 10.843 1.00 4.63 204 ILE A N 1
ATOM 2567 C CA . ILE A 1 170 ? -22.104 1.221 11.884 1.00 4.48 204 ILE A CA 1
ATOM 2568 C C . ILE A 1 170 ? -22.834 1.505 13.192 1.00 4.22 204 ILE A C 1
ATOM 2569 O O . ILE A 1 170 ? -23.178 2.661 13.450 1.00 4.86 204 ILE A O 1
ATOM 2584 N N . SER A 1 171 ? -23.163 0.460 13.972 1.00 4.38 205 SER A N 1
ATOM 2585 C CA . SER A 1 171 ? -24.100 0.598 15.083 1.00 4.78 205 SER A CA 1
ATOM 2586 C C . SER A 1 171 ? -23.597 -0.114 16.316 1.00 4.64 205 SER A C 1
ATOM 2587 O O . SER A 1 171 ? -23.384 -1.320 16.298 1.00 5.56 205 SER A O 1
ATOM 2594 N N . GLY A 1 172 ? -23.400 0.614 17.416 1.00 4.87 206 GLY A N 1
ATOM 2595 C CA . GLY A 1 172 ? -22.978 -0.046 18.635 1.00 5.77 206 GLY A CA 1
ATOM 2596 C C . GLY A 1 172 ? -21.589 -0.641 18.546 1.00 5.78 206 GLY A C 1
ATOM 2597 O O . GLY A 1 172 ? -21.345 -1.739 19.066 1.00 7.74 206 GLY A O 1
ATOM 2601 N N . VAL A 1 173 ? -20.674 0.043 17.878 1.00 5.13 207 VAL A N 1
ATOM 2602 C CA A VAL A 1 173 ? -19.308 -0.442 17.757 0.30 5.53 207 VAL A CA 1
ATOM 2603 C CA B VAL A 1 173 ? -19.299 -0.417 17.717 0.70 5.66 207 VAL A CA 1
ATOM 2604 C C . VAL A 1 173 ? -18.382 0.370 18.636 1.00 6.31 207 VAL A C 1
ATOM 2605 O O . VAL A 1 173 ? -18.558 1.560 18.831 1.00 12.53 207 VAL A O 1
ATOM 2628 N N . ARG A 1 174 ? -17.369 -0.295 19.142 1.00 4.74 208 ARG A N 1
ATOM 2629 C CA A ARG A 1 174 ? -16.283 0.331 19.889 0.41 4.66 208 ARG A CA 1
ATOM 2630 C CA B ARG A 1 174 ? -16.282 0.340 19.870 0.59 5.53 208 ARG A CA 1
ATOM 2631 C C . ARG A 1 174 ? -15.071 0.354 18.960 1.00 4.70 208 ARG A C 1
ATOM 2632 O O . ARG A 1 174 ? -14.702 -0.676 18.412 1.00 5.65 208 ARG A O 1
ATOM 2671 N N . ILE A 1 175 ? -14.480 1.522 18.781 1.00 4.95 209 ILE A N 1
ATOM 2672 C CA . ILE A 1 175 ? -13.333 1.682 17.912 1.00 4.82 209 ILE A CA 1
ATOM 2673 C C . ILE A 1 175 ? -12.213 2.303 18.739 1.00 5.65 209 ILE A C 1
ATOM 2674 O O . ILE A 1 175 ? -12.444 3.280 19.455 1.00 8.91 209 ILE A O 1
ATOM 2690 N N . GLY A 1 176 ? -11.014 1.731 18.629 1.00 4.88 210 GLY A N 1
ATOM 2691 C CA . GLY A 1 176 ? -9.887 2.121 19.448 1.00 4.98 210 GLY A CA 1
ATOM 2692 C C . GLY A 1 176 ? -9.781 1.247 20.674 1.00 5.05 210 GLY A C 1
ATOM 2693 O O . GLY A 1 176 ? -10.685 0.454 20.966 1.00 5.97 210 GLY A O 1
ATOM 2696 N N . PRO A 1 177 ? -8.705 1.373 21.432 1.00 5.11 211 PRO A N 1
ATOM 2697 C CA . PRO A 1 177 ? -7.545 2.222 21.161 1.00 5.37 211 PRO A CA 1
ATOM 2698 C C . PRO A 1 177 ? -6.680 1.593 20.052 1.00 4.59 211 PRO A C 1
ATOM 2699 O O . PRO A 1 177 ? -6.977 0.543 19.501 1.00 5.35 211 PRO A O 1
ATOM 2710 N N . GLY A 1 178 ? -5.568 2.274 19.742 1.00 5.18 212 GLY A N 1
ATOM 2711 C CA . GLY A 1 178 ? -4.621 1.723 18.791 1.00 5.23 212 GLY A CA 1
ATOM 2712 C C . GLY A 1 178 ? -5.054 1.744 17.350 1.00 4.67 212 GLY A C 1
ATOM 2713 O O . GLY A 1 178 ? -4.416 1.102 16.522 1.00 5.13 212 GLY A O 1
ATOM 2717 N N . VAL A 1 179 ? -6.134 2.471 17.040 1.00 4.59 213 VAL A N 1
ATOM 2718 C CA . VAL A 1 179 ? -6.523 2.717 15.659 1.00 4.40 213 VAL A CA 1
ATOM 2719 C C . VAL A 1 179 ? -5.767 3.953 15.209 1.00 4.57 213 VAL A C 1
ATOM 2720 O O . VAL A 1 179 ? -5.897 5.050 15.758 1.00 4.84 213 VAL A O 1
ATOM 2733 N N . ALA A 1 180 ? -4.877 3.761 14.216 1.00 4.47 214 ALA A N 1
ATOM 2734 C CA . ALA A 1 180 ? -3.877 4.756 13.9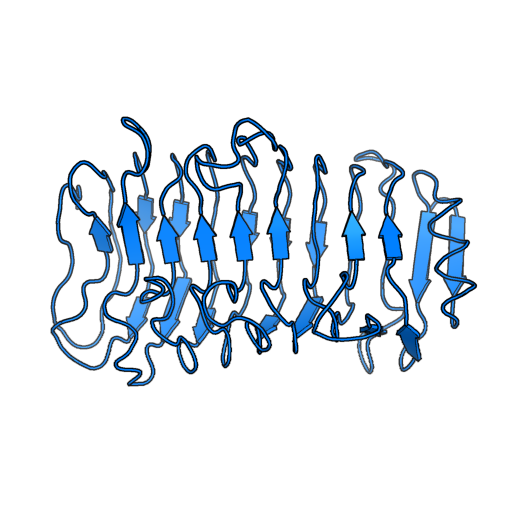01 1.00 4.71 214 ALA A CA 1
ATOM 2735 C C . ALA A 1 180 ? -4.417 5.916 13.066 1.00 4.27 214 ALA A C 1
ATOM 2736 O O . ALA A 1 180 ? -3.865 7.029 13.144 1.00 4.75 214 ALA A O 1
ATOM 2743 N N . ALA A 1 181 ? -5.411 5.690 12.221 1.00 4.54 215 ALA A N 1
ATOM 2744 C CA . ALA A 1 181 ? -6.015 6.745 11.434 1.00 4.47 215 ALA A CA 1
ATOM 2745 C C . ALA A 1 181 ? -7.399 7.053 12.002 1.00 4.45 215 ALA A C 1
ATOM 2746 O O . ALA A 1 181 ? -7.648 6.810 13.176 1.00 5.02 215 ALA A O 1
ATOM 2753 N N . GLU A 1 182 ? -8.288 7.647 11.187 1.00 4.35 216 GLU A N 1
ATOM 2754 C CA . GLU A 1 182 ? -9.614 7.907 11.729 1.00 4.56 216 GLU A CA 1
ATOM 2755 C C . GLU A 1 182 ? -10.253 6.608 12.186 1.00 3.97 216 GLU A C 1
ATOM 2756 O O . GLU A 1 182 ? -10.093 5.554 11.578 1.00 4.49 216 GLU A O 1
ATOM 2768 N N . HIS A 1 183 ? -11.079 6.707 13.221 1.00 4.08 217 HIS A N 1
ATOM 2769 C CA A HIS A 1 183 ? -11.941 5.581 13.564 0.57 4.16 217 HIS A CA 1
ATOM 2770 C CA B HIS A 1 183 ? -11.936 5.589 13.575 0.43 4.09 217 HIS A CA 1
ATOM 2771 C C . HIS A 1 183 ? -12.855 5.228 12.418 1.00 4.08 217 HIS A C 1
ATOM 2772 O O . HIS A 1 183 ? -13.042 4.043 12.121 1.00 4.29 217 HIS A O 1
ATOM 2797 N N . ILE A 1 184 ? -13.435 6.238 11.764 1.00 4.11 218 ILE A N 1
ATOM 2798 C CA . ILE A 1 184 ? -14.299 6.033 10.618 1.00 4.01 218 ILE A CA 1
ATOM 2799 C C . ILE A 1 184 ? -13.955 7.107 9.581 1.00 3.75 218 ILE A C 1
ATOM 2800 O O . ILE A 1 184 ? -13.982 8.296 9.882 1.00 4.40 218 ILE A O 1
ATOM 2816 N N . ASP A 1 185 ? -13.636 6.660 8.360 1.00 3.82 219 ASP A N 1
ATOM 2817 C CA . ASP A 1 185 ? -13.345 7.557 7.231 1.00 3.94 219 ASP A CA 1
ATOM 2818 C C . ASP A 1 185 ? -14.397 7.275 6.177 1.00 3.69 219 ASP A C 1
ATOM 2819 O O . ASP A 1 185 ? -14.434 6.177 5.629 1.00 4.46 219 ASP A O 1
ATOM 2827 N N . ILE A 1 186 ? -15.300 8.246 5.968 1.00 3.65 220 ILE A N 1
ATOM 2828 C CA . ILE A 1 186 ? -16.436 8.102 5.053 1.00 3.89 220 ILE A CA 1
ATOM 2829 C C . ILE A 1 186 ? -16.062 8.831 3.766 1.00 3.84 220 ILE A C 1
ATOM 2830 O O . ILE A 1 186 ? -15.984 10.062 3.767 1.00 4.66 220 ILE A O 1
ATOM 2846 N N . LYS A 1 187 ? -15.801 8.099 2.692 1.00 4.02 221 LYS A N 1
ATOM 2847 C CA . LYS A 1 187 ? -15.257 8.716 1.502 1.00 4.19 221 LYS A CA 1
ATOM 2848 C C . LYS A 1 187 ? -16.290 9.439 0.647 1.00 4.04 221 LYS A C 1
ATOM 2849 O O . LYS A 1 187 ? -17.485 9.114 0.596 1.00 4.18 221 LYS A O 1
ATOM 2865 N N . GLU A 1 188 ? -15.757 10.416 -0.093 1.00 4.28 222 GLU A N 1
ATOM 2866 C CA . GLU A 1 188 ? -16.481 11.018 -1.196 1.00 4.35 222 GLU A CA 1
ATOM 2867 C C . GLU A 1 188 ? -17.052 9.928 -2.089 1.00 4.24 222 GLU A C 1
ATOM 2868 O O . GLU A 1 188 ? -16.404 8.923 -2.380 1.00 4.55 222 GLU A O 1
ATOM 2880 N N . GLY A 1 189 ? -18.271 10.174 -2.574 1.00 4.32 223 GLY A N 1
ATOM 2881 C CA . GLY A 1 189 ? -18.988 9.247 -3.436 1.00 4.69 223 GLY A CA 1
ATOM 2882 C C . GLY A 1 189 ? -19.983 8.358 -2.728 1.00 4.65 223 GLY A C 1
ATOM 2883 O O . GLY A 1 189 ? -20.868 7.812 -3.377 1.00 5.09 223 GLY A O 1
ATOM 2887 N N . THR A 1 190 ? -19.813 8.185 -1.405 1.00 4.27 224 THR A N 1
ATOM 2888 C CA . THR A 1 190 ? -20.756 7.402 -0.623 1.00 4.32 224 THR A CA 1
ATOM 2889 C C . THR A 1 190 ? -21.926 8.263 -0.192 1.00 4.19 224 THR A C 1
ATOM 2890 O O . THR A 1 190 ? -21.776 9.466 0.062 1.00 4.39 224 THR A O 1
ATOM 2901 N N . VAL A 1 191 ? -23.084 7.619 -0.059 1.00 4.30 225 VAL A N 1
ATOM 2902 C CA . VAL A 1 191 ? -24.313 8.274 0.358 1.00 4.49 225 VAL A CA 1
ATOM 2903 C C . VAL A 1 191 ? -24.964 7.477 1.475 1.00 4.25 225 VAL A C 1
ATOM 2904 O O . VAL A 1 191 ? -25.131 6.274 1.362 1.00 4.52 225 VAL A O 1
ATOM 2917 N N . GLY A 1 192 ? -25.376 8.177 2.536 1.00 4.25 226 GLY A N 1
ATOM 2918 C CA . GLY A 1 192 ? -26.270 7.595 3.515 1.00 4.54 226 GLY A CA 1
ATOM 2919 C C . GLY A 1 192 ? -25.638 6.758 4.613 1.00 4.26 226 GLY A C 1
ATOM 2920 O O . GLY A 1 192 ? -26.320 5.961 5.249 1.00 5.47 226 GLY A O 1
ATOM 2924 N N . THR A 1 193 ? -24.336 6.905 4.830 1.00 4.29 227 THR A N 1
ATOM 2925 C CA . THR A 1 193 ? -23.666 6.171 5.899 1.00 3.89 227 THR A CA 1
ATOM 2926 C C . THR A 1 193 ? -24.239 6.600 7.243 1.00 4.16 227 THR A C 1
ATOM 2927 O O . THR A 1 193 ? -24.349 7.798 7.510 1.00 5.14 227 THR A O 1
ATOM 2938 N N . ILE A 1 194 ? -24.522 5.629 8.106 1.00 4.14 228 ILE A N 1
ATOM 2939 C CA A ILE A 1 194 ? -24.998 5.885 9.461 0.75 4.14 228 ILE A CA 1
ATOM 2940 C CA B ILE A 1 194 ? -25.005 5.872 9.462 0.25 5.11 228 ILE A CA 1
ATOM 2941 C C . ILE A 1 194 ? -23.940 5.400 10.439 1.00 4.07 228 ILE A C 1
ATOM 2942 O O . ILE A 1 194 ? -23.472 4.266 10.339 1.00 4.97 228 ILE A O 1
ATOM 2972 N N . VAL A 1 195 ? -23.604 6.259 11.419 1.00 4.43 229 VAL A N 1
ATOM 2973 C CA . VAL A 1 195 ? -22.745 5.881 12.535 1.00 4.06 229 VAL A CA 1
ATOM 2974 C C . VAL A 1 195 ? -23.541 6.207 13.800 1.00 4.00 229 VAL A C 1
ATOM 2975 O O . VAL A 1 195 ? -23.829 7.385 14.046 1.00 4.66 229 VAL A O 1
ATOM 2987 N N . GLU A 1 196 ? -23.904 5.184 14.563 1.00 4.63 230 GLU A N 1
ATOM 2988 C CA A GLU A 1 196 ? -24.782 5.414 15.701 0.49 5.38 230 GLU A CA 1
ATOM 2989 C CA B GLU A 1 196 ? -24.801 5.403 15.699 0.51 4.19 230 GLU A CA 1
ATOM 2990 C C . GLU A 1 196 ? -24.363 4.580 16.884 1.00 4.53 230 GLU A C 1
ATOM 2991 O O . GLU A 1 196 ? -23.838 3.461 16.754 1.00 4.69 230 GLU A O 1
ATOM 3013 N N . ASN A 1 197 ? -24.631 5.110 18.078 1.00 4.78 231 ASN A N 1
ATOM 3014 C CA . ASN A 1 197 ? -24.534 4.355 19.326 1.00 5.24 231 ASN A CA 1
ATOM 3015 C C . ASN A 1 197 ? -23.148 3.756 19.561 1.00 5.24 231 ASN A C 1
ATOM 3016 O O . ASN A 1 197 ? -23.037 2.704 20.208 1.00 6.24 231 ASN A O 1
ATOM 3027 N N . SER A 1 198 ? -22.118 4.404 19.052 1.00 4.73 232 SER A N 1
ATOM 3028 C CA . SER A 1 198 ? -20.773 3.868 19.053 1.00 4.87 232 SER A CA 1
ATOM 3029 C C . SER A 1 198 ? -19.885 4.654 20.031 1.00 5.06 232 SER A C 1
ATOM 3030 O O . SER A 1 198 ? -20.254 5.720 20.511 1.00 5.70 232 SER A O 1
ATOM 3038 N N . VAL A 1 199 ? -18.716 4.073 20.324 1.00 4.92 233 VAL A N 1
ATOM 3039 C CA . VAL A 1 199 ? -17.793 4.633 21.298 1.00 4.86 233 VAL A CA 1
ATOM 3040 C C . VAL A 1 199 ? -16.409 4.668 20.672 1.00 4.87 233 VAL A C 1
ATOM 3041 O O . VAL A 1 199 ? -15.913 3.641 20.193 1.00 6.75 233 VAL A O 1
ATOM 3054 N N . PHE A 1 200 ? -15.786 5.844 20.703 1.00 4.44 234 PHE A N 1
ATOM 3055 C CA . PHE A 1 200 ? -14.488 6.089 20.085 1.00 4.93 234 PHE A CA 1
ATOM 3056 C C . PHE A 1 200 ? -13.452 6.332 21.178 1.00 4.97 234 PHE A C 1
ATOM 3057 O O . PHE A 1 200 ? -13.514 7.332 21.891 1.00 5.65 234 PHE A O 1
ATOM 3074 N N . ASN A 1 201 ? -12.486 5.418 21.294 1.00 4.75 235 ASN A N 1
ATOM 3075 C CA . ASN A 1 201 ? -11.346 5.579 22.200 1.00 4.86 235 ASN A CA 1
ATOM 3076 C C . ASN A 1 201 ? -10.202 6.115 21.359 1.00 4.51 235 ASN A C 1
ATOM 3077 O O . ASN A 1 201 ? -9.557 5.384 20.606 1.00 4.89 235 ASN A O 1
ATOM 3088 N N . GLY A 1 202 ? -9.987 7.425 21.439 1.00 4.55 236 GLY A N 1
ATOM 3089 C CA . GLY A 1 202 ? -9.031 8.106 20.588 1.00 4.60 236 GLY A CA 1
ATOM 3090 C C . GLY A 1 202 ? -7.567 7.843 20.862 1.00 4.27 236 GLY A C 1
ATOM 3091 O O . GLY A 1 202 ? -6.725 8.271 20.065 1.00 4.56 236 GLY A O 1
ATOM 3095 N N . THR A 1 203 ? -7.245 7.168 21.966 1.00 4.61 237 THR A N 1
ATOM 3096 C CA . THR A 1 203 ? -5.847 6.830 22.210 1.00 4.63 237 THR A CA 1
ATOM 3097 C C . THR A 1 203 ? -5.311 6.047 21.013 1.00 4.90 237 THR A C 1
ATOM 3098 O O . THR A 1 203 ? -5.947 5.087 20.574 1.00 4.97 237 THR A O 1
ATOM 3109 N N . GLY A 1 204 ? -4.171 6.471 20.497 1.00 4.95 238 GLY A N 1
ATOM 3110 C CA . GLY A 1 204 ? -3.534 5.823 19.377 1.00 4.99 238 GLY A CA 1
ATOM 3111 C C . GLY A 1 204 ? -3.763 6.447 18.011 1.00 5.00 238 GLY A C 1
ATOM 3112 O O . GLY A 1 204 ? -3.012 6.133 17.079 1.00 5.68 238 GLY A O 1
ATOM 3116 N N . ILE A 1 205 ? -4.744 7.361 17.846 1.00 4.49 239 ILE A N 1
ATOM 3117 C CA . ILE A 1 205 ? -4.830 8.080 16.565 1.00 4.44 239 ILE A CA 1
ATOM 3118 C C . ILE A 1 205 ? -3.514 8.844 16.404 1.00 4.51 239 ILE A C 1
ATOM 3119 O O . ILE A 1 205 ? -3.038 9.514 17.325 1.00 4.93 239 ILE A O 1
ATOM 3134 N N . THR A 1 206 ? -2.894 8.711 15.228 1.00 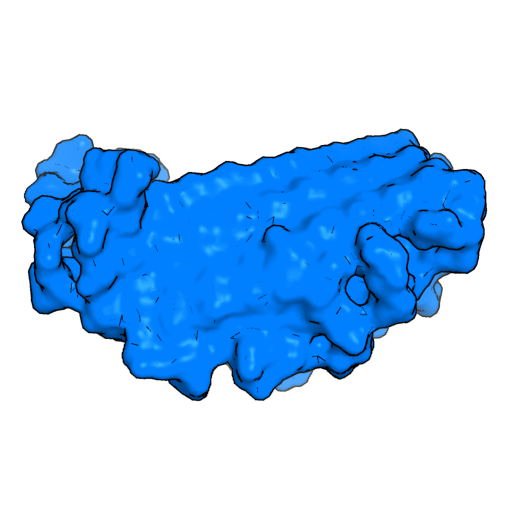4.56 240 THR A N 1
ATOM 3135 C CA . THR A 1 206 ? -1.514 9.163 15.032 1.00 4.45 240 THR A CA 1
ATOM 3136 C C . THR A 1 206 ? -1.373 10.540 14.413 1.00 4.73 240 THR A C 1
ATOM 3137 O O . THR A 1 206 ? -0.289 11.138 14.542 1.00 5.15 240 THR A O 1
ATOM 3148 N N . GLY A 1 207 ? -2.378 11.050 13.692 1.00 5.20 241 GLY A N 1
ATOM 3149 C CA . GLY A 1 207 ? -2.194 12.216 12.866 1.00 5.44 241 GLY A CA 1
ATOM 3150 C C . GLY A 1 207 ? -1.624 11.935 11.479 1.00 5.58 241 GLY A C 1
ATOM 3151 O O . GLY A 1 207 ? -1.523 12.870 10.684 1.00 6.94 241 GLY A O 1
ATOM 3155 N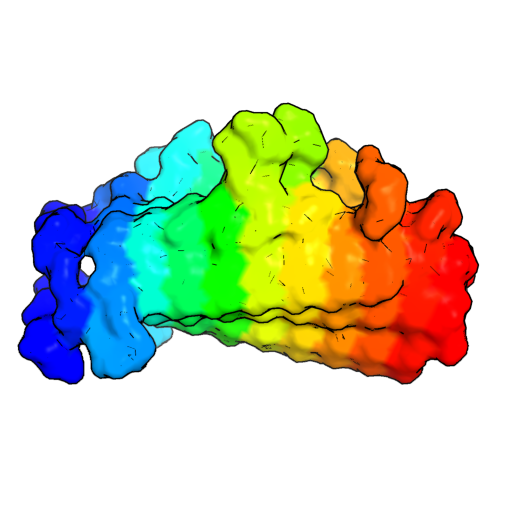 N . ALA A 1 208 ? -1.241 10.702 11.180 1.00 5.49 242 ALA A N 1
ATOM 3156 C CA . ALA A 1 208 ? -0.628 10.406 9.889 1.00 6.06 242 ALA A CA 1
ATOM 3157 C C . ALA A 1 208 ? -1.632 10.618 8.782 1.00 6.42 242 ALA A C 1
ATOM 3158 O O . ALA A 1 208 ? -2.806 10.297 8.901 1.00 6.79 242 ALA A O 1
ATOM 3165 N N . ASN A 1 209 ? -1.159 11.125 7.645 1.00 8.24 243 ASN A N 1
ATOM 3166 C CA . ASN A 1 209 ? -2.036 11.158 6.451 1.00 8.74 243 ASN A CA 1
ATOM 3167 C C . ASN A 1 209 ? -3.367 11.826 6.774 1.00 8.74 243 ASN A C 1
ATOM 3168 O O . ASN A 1 209 ? -4.446 11.330 6.419 1.00 9.50 243 ASN A O 1
ATOM 3178 N N . TYR A 1 210 ? -3.236 12.974 7.488 1.00 9.45 244 TYR A N 1
ATOM 3179 C CA . TYR A 1 210 ? -4.351 13.877 7.838 1.00 11.13 244 TYR A CA 1
ATOM 3180 C C . TYR A 1 210 ? -5.350 13.312 8.829 1.00 6.96 244 TYR A C 1
ATOM 3181 O O . TYR A 1 210 ? -6.402 13.913 9.027 1.00 6.82 244 TYR A O 1
ATOM 3198 N N . ALA A 1 211 ? -5.037 12.205 9.433 1.00 5.57 245 ALA A N 1
ATOM 3199 C CA . ALA A 1 211 ? -5.990 11.482 10.260 1.00 4.96 245 ALA A CA 1
ATOM 3200 C C . ALA A 1 211 ? -5.908 12.007 11.689 1.00 4.81 245 ALA A C 1
ATOM 3201 O O . ALA A 1 211 ? -5.077 11.581 12.505 1.00 5.94 245 ALA A O 1
ATOM 3208 N N . ASP A 1 212 ? -6.766 12.977 11.974 1.00 4.85 246 ASP A N 1
ATOM 3209 C CA . ASP A 1 212 ? -6.643 13.799 13.181 1.00 4.90 246 ASP A CA 1
ATOM 3210 C C . ASP A 1 212 ? -8.015 14.086 13.795 1.00 4.55 246 ASP A C 1
ATOM 3211 O O . ASP A 1 212 ? -8.182 15.052 14.543 1.00 4.94 246 ASP A O 1
ATOM 3220 N N . SER A 1 213 ? -8.973 13.202 13.542 1.00 4.39 247 SER A N 1
ATOM 3221 C CA . SER A 1 213 ? -10.304 13.295 14.119 1.00 4.16 247 SER A CA 1
ATOM 3222 C C . SER A 1 213 ? -10.851 11.874 14.276 1.00 3.93 247 SER A C 1
ATOM 3223 O O . SER A 1 213 ? -10.340 10.929 13.669 1.00 4.51 247 SER A O 1
ATOM 3231 N N . PHE A 1 214 ? -11.906 11.717 15.086 1.00 3.72 248 PHE A N 1
ATOM 3232 C CA . PHE A 1 214 ? -12.562 10.413 15.179 1.00 3.72 248 PHE A CA 1
ATOM 3233 C C . PHE A 1 214 ? -13.157 9.973 13.844 1.00 3.87 248 PHE A C 1
ATOM 3234 O O . PHE A 1 214 ? -13.069 8.811 13.459 1.00 4.00 248 PHE A O 1
ATOM 3251 N N . ILE A 1 215 ? -13.855 10.921 13.201 1.00 3.82 249 ILE A N 1
ATOM 3252 C CA . ILE A 1 215 ? -14.537 10.665 11.948 1.00 3.74 249 ILE A CA 1
ATOM 3253 C C . ILE A 1 215 ? -14.178 11.799 10.993 1.00 3.50 249 ILE A C 1
ATOM 3254 O O . ILE A 1 215 ? -14.138 12.971 11.390 1.00 4.25 249 ILE A O 1
ATOM 3270 N N . ASP A 1 216 ? -13.938 11.455 9.734 1.00 3.80 250 ASP A N 1
ATOM 3271 C CA . ASP A 1 216 ? -13.891 12.424 8.639 1.00 4.23 250 ASP A CA 1
ATOM 3272 C C . ASP A 1 216 ? -14.999 12.041 7.669 1.00 3.87 250 ASP A C 1
ATOM 3273 O O . ASP A 1 216 ? -15.060 10.898 7.231 1.00 4.81 250 ASP A O 1
ATOM 3282 N N . VAL A 1 217 ? -15.864 13.010 7.371 1.00 3.81 251 VAL A N 1
ATOM 3283 C CA . VAL A 1 217 ? -17.025 12.803 6.502 1.00 3.93 251 VAL A CA 1
ATOM 3284 C C . VAL A 1 217 ? -16.760 13.503 5.182 1.00 3.82 251 VAL A C 1
ATOM 3285 O O . VAL A 1 217 ? -16.746 14.736 5.122 1.00 4.22 251 VAL A O 1
ATOM 3298 N N . LYS A 1 218 ? -16.514 12.711 4.179 1.00 3.88 252 LYS A N 1
ATOM 3299 C CA A LYS A 1 218 ? -16.359 13.205 2.798 0.51 5.09 252 LYS A CA 1
ATOM 3300 C CA B LYS A 1 218 ? -16.357 13.207 2.798 0.49 3.24 252 LYS A CA 1
ATOM 3301 C C . LYS A 1 218 ? -17.509 12.784 1.853 1.00 3.80 252 LYS A C 1
ATOM 3302 O O . LYS A 1 218 ? -17.744 13.250 0.671 1.00 4.37 252 LYS A O 1
ATOM 3338 N N . GLY A 1 219 ? -18.340 11.788 2.315 1.00 3.83 253 GLY A N 1
ATOM 3339 C CA . GLY A 1 219 ? -19.554 11.400 1.621 1.00 4.08 253 GLY A CA 1
ATOM 3340 C C . GLY A 1 219 ? -20.706 12.328 1.958 1.00 4.07 253 GLY A C 1
ATOM 3341 O O . GLY A 1 219 ? -20.549 13.311 2.683 1.00 4.62 253 GLY A O 1
ATOM 3344 N N . ASN A 1 220 ? -21.858 11.993 1.380 1.00 4.04 254 ASN A N 1
ATOM 3345 C CA . ASN A 1 220 ? -23.076 12.769 1.535 1.00 3.86 254 ASN A CA 1
ATOM 3346 C C . ASN A 1 220 ? -24.086 12.029 2.399 1.00 3.71 254 ASN A C 1
ATOM 3347 O O . ASN A 1 220 ? -24.081 10.793 2.506 1.00 4.25 254 ASN A O 1
ATOM 3358 N N . ASP A 1 221 ? -24.987 12.816 2.997 1.00 4.03 255 ASP A N 1
ATOM 3359 C CA . ASP A 1 221 ? -26.119 12.274 3.754 1.00 4.42 255 ASP A CA 1
ATOM 3360 C C . ASP A 1 221 ? -25.691 11.387 4.917 1.00 4.29 255 ASP A C 1
ATOM 3361 O O . ASP A 1 221 ? -26.433 10.488 5.317 1.00 5.29 255 ASP A O 1
ATOM 3370 N N . ALA A 1 222 ? -24.518 11.635 5.465 1.00 4.42 256 ALA A N 1
ATOM 3371 C CA . ALA A 1 222 ? -24.071 10.855 6.609 1.00 4.56 256 ALA A CA 1
ATOM 3372 C C . ALA A 1 222 ? -24.867 11.272 7.833 1.00 4.53 256 ALA A C 1
ATOM 3373 O O . ALA A 1 222 ? -25.202 12.438 8.016 1.00 5.81 256 ALA A O 1
ATOM 3380 N N . VAL A 1 223 ? -25.188 10.304 8.688 1.00 4.31 257 VAL A N 1
ATOM 3381 C CA . VAL A 1 223 ? -25.889 10.538 9.939 1.00 4.95 257 VAL A CA 1
ATOM 3382 C C . VAL A 1 223 ? -25.014 9.998 11.054 1.00 4.47 257 VAL A C 1
ATOM 3383 O O . VAL A 1 223 ? -24.789 8.797 11.128 1.00 5.24 257 VAL A O 1
ATOM 3396 N N . ILE A 1 224 ? -24.550 10.901 11.912 1.00 4.70 258 ILE A N 1
ATOM 3397 C CA . ILE A 1 224 ? -23.630 10.616 12.996 1.00 4.27 258 ILE A CA 1
ATOM 3398 C C . ILE A 1 224 ? -24.417 10.924 14.273 1.00 4.27 258 ILE A C 1
ATOM 3399 O O . ILE A 1 224 ? -24.560 12.109 14.625 1.00 4.69 258 ILE A O 1
ATOM 3415 N N . ARG A 1 225 ? -24.959 9.904 14.917 1.00 4.69 259 ARG A N 1
ATOM 3416 C CA . ARG A 1 225 ? -25.901 10.119 15.999 1.00 5.07 259 ARG A CA 1
ATOM 3417 C C . ARG A 1 225 ? -25.602 9.269 17.231 1.00 4.65 259 ARG A C 1
ATOM 3418 O O . ARG A 1 225 ? -25.313 8.083 17.164 1.00 4.98 259 ARG A O 1
ATOM 3438 N N . ASN A 1 226 ? -25.710 9.921 18.392 1.00 4.96 260 ASN A N 1
ATOM 3439 C CA . ASN A 1 226 ? -25.732 9.206 19.669 1.00 5.04 260 ASN A CA 1
ATOM 3440 C C . ASN A 1 226 ? -24.442 8.425 19.916 1.00 4.95 260 ASN A C 1
ATOM 3441 O O . ASN A 1 226 ? -24.478 7.343 20.522 1.00 6.28 260 ASN A O 1
ATOM 3450 N N . ASN A 1 227 ? -23.312 8.992 19.529 1.00 4.55 261 ASN A N 1
ATOM 3451 C CA . ASN A 1 227 ? -21.996 8.395 19.754 1.00 4.51 261 ASN A CA 1
ATOM 3452 C C . ASN A 1 227 ? -21.291 9.123 20.900 1.00 4.78 261 ASN A C 1
ATOM 3453 O O . ASN A 1 227 ? -21.624 10.253 21.221 1.00 6.16 261 ASN A O 1
ATOM 3463 N N . ILE A 1 228 ? -20.283 8.458 21.458 1.00 4.46 262 ILE A N 1
ATOM 3464 C CA . ILE A 1 228 ? -19.434 9.032 22.501 1.00 4.60 262 ILE A CA 1
ATOM 3465 C C . ILE A 1 228 ? -17.987 8.953 22.034 1.00 4.62 262 ILE A C 1
ATOM 3466 O O . ILE A 1 228 ? -17.530 7.875 21.636 1.00 5.59 262 ILE A O 1
ATOM 3481 N N . GLY A 1 229 ? -17.283 10.085 22.080 1.00 4.59 263 GLY A N 1
ATOM 3482 C CA . GLY A 1 229 ? -15.870 10.105 21.728 1.00 4.67 263 GLY A CA 1
ATOM 3483 C C . GLY A 1 229 ? -14.994 10.600 22.863 1.00 4.41 263 GLY A C 1
ATOM 3484 O O . GLY A 1 229 ? -15.302 11.609 23.495 1.00 5.45 263 GLY A O 1
ATOM 3488 N N . TYR A 1 230 ? -13.898 9.868 23.085 1.00 4.26 264 TYR A N 1
ATOM 3489 C CA . TYR A 1 230 ? -12.923 10.187 24.122 1.00 4.50 264 TYR A CA 1
ATOM 3490 C C . TYR A 1 230 ? -11.597 10.536 23.464 1.00 4.38 264 TYR A C 1
ATOM 3491 O O . TYR A 1 230 ? -10.919 9.665 22.899 1.00 5.03 264 TYR A O 1
ATOM 3509 N N . ARG A 1 231 ? -11.187 11.790 23.552 1.00 4.41 265 ARG A N 1
ATOM 3510 C CA . ARG A 1 231 ? -9.872 12.186 23.032 1.00 4.48 265 ARG A CA 1
ATOM 3511 C C . ARG A 1 231 ? -8.726 11.636 23.895 1.00 4.38 265 ARG A C 1
ATOM 3512 O O . ARG A 1 231 ? -7.640 11.383 23.394 1.00 4.53 265 ARG A O 1
ATOM 3531 N N . ASN A 1 232 ? -8.989 11.488 25.208 1.00 4.89 266 ASN A N 1
ATOM 3532 C CA . ASN A 1 232 ? -8.019 10.902 26.128 1.00 4.79 266 ASN A CA 1
ATOM 3533 C C . ASN A 1 232 ? -6.677 11.643 26.116 1.00 5.03 266 ASN A C 1
ATOM 3534 O O . ASN A 1 232 ? -5.616 11.038 26.303 1.00 5.52 266 ASN A O 1
ATOM 3544 N N . GLY A 1 233 ? -6.731 12.958 25.917 1.00 5.07 267 GLY A N 1
ATOM 3545 C CA . GLY A 1 233 ? -5.509 13.740 25.947 1.00 5.04 267 GLY A CA 1
ATOM 3546 C C . GLY A 1 233 ? -4.611 13.590 24.736 1.00 4.87 267 GLY A C 1
ATOM 3547 O O . GLY A 1 233 ? -3.483 14.098 24.754 1.00 6.51 267 GLY A O 1
ATOM 3551 N N . ASN A 1 234 ? -5.065 12.919 23.686 1.00 4.46 268 ASN A N 1
ATOM 3552 C CA . ASN A 1 234 ? -4.241 12.655 22.518 1.00 4.37 268 ASN A CA 1
ATOM 3553 C C . ASN A 1 234 ? -4.174 13.906 21.640 1.00 4.19 268 ASN A C 1
ATOM 3554 O O . ASN A 1 234 ? -5.119 14.242 20.932 1.00 4.75 268 ASN A O 1
ATOM 3565 N N . SER A 1 235 ? -3.013 14.575 21.676 1.00 4.48 269 SER A N 1
ATOM 3566 C CA . SER A 1 235 ? -2.816 15.814 20.951 1.00 4.79 269 SER A CA 1
ATOM 3567 C C . SER A 1 235 ? -2.847 15.646 19.434 1.00 4.95 269 SER A C 1
ATOM 3568 O O . SER A 1 235 ? -2.942 16.654 18.718 1.00 5.48 269 SER A O 1
ATOM 3576 N N . ASN A 1 236 ? -2.742 14.414 18.942 1.00 4.44 270 ASN A N 1
ATOM 3577 C CA . ASN A 1 236 ? -2.904 14.197 17.499 1.00 4.52 270 ASN A CA 1
ATOM 3578 C C . ASN A 1 236 ? -4.351 14.400 17.037 1.00 4.23 270 ASN A C 1
ATOM 3579 O O . ASN A 1 236 ? -4.585 14.498 15.837 1.00 5.08 270 ASN A O 1
ATOM 3590 N N . ILE A 1 237 ? -5.310 14.385 17.963 1.00 4.43 271 ILE A N 1
ATOM 3591 C CA . ILE A 1 237 ? -6.721 14.602 17.629 1.00 4.49 271 ILE A CA 1
ATOM 3592 C C . ILE A 1 237 ? -6.979 16.096 17.746 1.00 4.31 271 ILE A C 1
ATOM 3593 O O . ILE A 1 237 ? -6.897 16.673 18.838 1.00 5.19 271 ILE A O 1
ATOM 3607 N N . VAL A 1 238 ? -7.260 16.725 16.611 1.00 4.71 272 VAL A N 1
ATOM 3608 C CA A VAL A 1 238 ? -7.463 18.161 16.555 0.45 3.98 272 VAL A CA 1
ATOM 3609 C CA B VAL A 1 238 ? -7.464 18.159 16.500 0.55 6.88 272 VAL A CA 1
ATOM 3610 C C . VAL A 1 238 ? -8.936 18.556 16.583 1.00 4.76 272 VAL A C 1
ATOM 3611 O O . VAL A 1 238 ? -9.245 19.654 17.039 1.00 6.71 272 VAL A O 1
ATOM 3636 N N . ASP A 1 239 ? -9.844 17.700 16.123 1.00 5.01 273 ASP A N 1
ATOM 3637 C CA . ASP A 1 239 ? -11.281 17.913 16.126 1.00 4.68 273 ASP A CA 1
ATOM 3638 C C . ASP A 1 239 ? -11.927 16.570 16.422 1.00 4.26 273 ASP A C 1
ATOM 3639 O O . ASP A 1 239 ? -11.371 15.531 16.091 1.00 4.85 273 ASP A O 1
ATOM 3648 N N . ALA A 1 240 ? -13.146 16.582 16.986 1.00 4.48 274 ALA A N 1
ATOM 3649 C CA . ALA A 1 240 ? -13.890 15.323 17.109 1.00 4.23 274 ALA A CA 1
ATOM 3650 C C . ALA A 1 240 ? -14.282 14.789 15.725 1.00 3.94 274 ALA A C 1
ATOM 3651 O O . ALA A 1 240 ? -13.990 13.641 15.369 1.00 3.97 274 ALA A O 1
ATOM 3658 N N . PHE A 1 241 ? -14.992 15.631 14.956 1.00 3.94 275 PHE A N 1
ATOM 3659 C CA . PHE A 1 241 ? -15.546 15.243 13.670 1.00 3.75 275 PHE A CA 1
ATOM 3660 C C . PHE A 1 241 ? -15.206 16.336 12.654 1.00 3.90 275 PHE A C 1
ATOM 3661 O O . PHE A 1 241 ? -15.263 17.526 12.979 1.00 4.49 275 PHE A O 1
ATOM 3677 N N . GLN A 1 242 ? -14.874 15.912 11.441 1.00 3.85 276 GLN A N 1
ATOM 3678 C CA . GLN A 1 242 ? -14.624 16.822 10.337 1.00 3.97 276 GLN A CA 1
ATOM 3679 C C . GLN A 1 242 ? -15.502 16.465 9.159 1.00 3.61 276 GLN A C 1
ATOM 3680 O O . GLN A 1 242 ? -15.938 15.317 9.015 1.00 4.07 276 GLN A O 1
ATOM 3694 N N . VAL A 1 243 ? -15.734 17.464 8.307 1.00 3.79 277 VAL A N 1
ATOM 3695 C CA . VAL A 1 243 ? -16.402 17.281 7.028 1.00 3.80 277 VAL A CA 1
ATOM 3696 C C . VAL A 1 243 ? -15.529 17.983 5.984 1.00 4.04 277 VAL A C 1
ATOM 3697 O O . VAL A 1 243 ? -15.099 19.117 6.222 1.00 4.67 277 VAL A O 1
ATOM 3710 N N . HIS A 1 244 ? -15.248 17.316 4.872 1.00 4.03 278 HIS A N 1
ATOM 3711 C CA . HIS A 1 244 ? -14.398 17.879 3.809 1.00 4.41 278 HIS A CA 1
ATOM 3712 C C . HIS A 1 244 ? -15.034 17.644 2.467 1.00 4.32 278 HIS A C 1
ATOM 3713 O O . HIS A 1 244 ? -15.737 16.647 2.268 1.00 4.71 278 HIS A O 1
ATOM 3726 N N . VAL A 1 245 ? -14.705 18.547 1.516 1.00 4.72 279 VAL A N 1
ATOM 3727 C CA . VAL A 1 245 ? -15.127 18.447 0.126 1.00 4.73 279 VAL A CA 1
ATOM 3728 C C . VAL A 1 245 ? -13.931 18.054 -0.739 1.00 5.29 279 VAL A C 1
ATOM 3729 O O . VAL A 1 245 ? -13.054 18.879 -1.010 1.00 6.59 279 VAL A O 1
ATOM 3741 N N . GLN A 1 246 ? -13.910 16.811 -1.201 1.00 5.06 280 GLN A N 1
ATOM 3742 C CA . GLN A 1 246 ? -12.881 16.334 -2.103 1.00 5.40 280 GLN A CA 1
ATOM 3743 C C . GLN A 1 246 ? -13.242 16.492 -3.560 1.00 5.62 280 GLN A C 1
ATOM 3744 O O . GLN A 1 246 ? -12.343 16.536 -4.423 1.00 6.72 280 GLN A O 1
ATOM 3756 N N . VAL A 1 247 ? -14.544 16.517 -3.849 1.00 5.80 281 VAL A N 1
ATOM 3757 C CA . VAL A 1 247 ? -15.136 16.662 -5.167 1.00 5.98 281 VAL A CA 1
ATOM 3758 C C . VAL A 1 247 ? -16.344 17.548 -4.949 1.00 5.90 281 VAL A C 1
ATOM 3759 O O . VAL A 1 247 ? -17.068 17.356 -3.961 1.00 5.79 281 VAL A O 1
ATOM 3772 N N . ALA A 1 248 ? -16.551 18.558 -5.808 1.00 6.89 282 ALA A N 1
ATOM 3773 C CA . ALA A 1 248 ? -17.660 19.482 -5.587 1.00 6.41 282 ALA A CA 1
ATOM 3774 C C . ALA A 1 248 ? -18.983 18.731 -5.391 1.00 5.87 282 ALA A C 1
ATOM 3775 O O . ALA A 1 248 ? -19.277 17.744 -6.093 1.00 7.23 282 ALA A O 1
ATOM 3782 N N . GLY A 1 249 ? -19.787 19.219 -4.450 1.00 6.08 283 GLY A N 1
ATOM 3783 C CA . GLY A 1 249 ? -21.066 18.624 -4.164 1.00 6.54 283 GLY A CA 1
ATOM 3784 C C . GLY A 1 249 ? -21.019 17.408 -3.267 1.00 5.69 283 GLY A C 1
ATOM 3785 O O . GLY A 1 249 ? -22.071 16.829 -2.994 1.00 6.55 283 GLY A O 1
ATOM 3789 N N . TRP A 1 250 ? -19.818 17.025 -2.817 1.00 5.36 284 TRP A N 1
ATOM 3790 C CA . TRP A 1 250 ? -19.637 15.987 -1.809 1.00 4.82 284 TRP A CA 1
ATOM 3791 C C . TRP A 1 250 ? -19.253 16.652 -0.489 1.00 4.52 284 TRP A C 1
ATOM 3792 O O . TRP A 1 250 ? -19.050 17.858 -0.405 1.00 5.63 284 TRP A O 1
ATOM 3813 N N . GLY A 1 251 ? -19.228 15.862 0.587 1.00 4.43 285 GLY A N 1
ATOM 3814 C CA . GLY A 1 251 ? -19.110 16.448 1.923 1.00 4.31 285 GLY A CA 1
ATOM 3815 C C . GLY A 1 251 ? -20.300 17.312 2.267 1.00 4.47 285 GLY A C 1
ATOM 3816 O O . GLY A 1 251 ? -20.160 18.346 2.930 1.00 4.95 285 GLY A O 1
ATOM 3820 N N . GLN A 1 252 ? -21.491 16.881 1.823 1.00 4.53 286 GLN A N 1
ATOM 3821 C CA . GLN A 1 252 ? -22.708 17.646 1.957 1.00 4.77 286 GLN A CA 1
ATOM 3822 C C . GLN A 1 252 ? -23.715 16.942 2.844 1.00 4.72 286 GLN A C 1
ATOM 3823 O O . GLN A 1 252 ? -23.855 15.706 2.837 1.00 4.69 286 GLN A O 1
ATOM 3836 N N . ASN A 1 253 ? -24.507 17.752 3.548 1.00 4.84 287 ASN A N 1
ATOM 3837 C CA . ASN A 1 253 ? -25.632 17.257 4.316 1.00 5.08 287 ASN A CA 1
ATOM 3838 C C . ASN A 1 253 ? -25.221 16.188 5.315 1.00 4.94 287 ASN A C 1
ATOM 3839 O O . ASN A 1 253 ? -25.874 15.165 5.446 1.00 6.47 287 ASN A O 1
ATOM 3849 N N . ALA A 1 254 ? -24.136 16.426 6.047 1.00 4.96 288 ALA A N 1
ATOM 3850 C CA . ALA A 1 254 ? -23.775 15.581 7.180 1.00 5.43 288 ALA A CA 1
ATOM 3851 C C . ALA A 1 254 ? -24.586 16.015 8.403 1.00 6.47 288 ALA A C 1
ATOM 3852 O O . ALA A 1 254 ? -24.722 17.208 8.641 1.00 16.61 288 ALA A O 1
ATOM 3859 N N . THR A 1 255 ? -25.157 15.099 9.133 1.00 4.76 289 THR A N 1
ATOM 3860 C CA . THR A 1 255 ? -25.960 15.409 10.304 1.00 5.35 289 THR A CA 1
ATOM 3861 C C . THR A 1 255 ? -25.293 14.830 11.545 1.00 5.35 289 THR A C 1
ATOM 3862 O O . THR A 1 255 ? -24.958 13.659 11.561 1.00 7.31 289 THR A O 1
ATOM 3873 N N . PHE A 1 256 ? -25.143 15.663 12.579 1.00 4.86 290 PHE A N 1
ATOM 3874 C CA . PHE A 1 256 ? -24.525 15.265 13.839 1.00 4.99 290 PHE A CA 1
ATOM 3875 C C . PHE A 1 256 ? -25.497 15.564 14.963 1.00 5.18 290 PHE A C 1
ATOM 3876 O O . PHE A 1 256 ? -25.722 16.734 15.289 1.00 6.25 290 PHE A O 1
ATOM 3893 N N . THR A 1 257 ? -26.083 14.524 15.553 1.00 5.36 291 THR A N 1
ATOM 3894 C CA . THR A 1 257 ? -27.045 14.736 16.620 1.00 6.09 291 THR A CA 1
ATOM 3895 C C . THR A 1 257 ? -26.744 13.852 17.807 1.00 5.31 291 THR A C 1
ATOM 3896 O O . THR A 1 257 ? -26.420 12.679 17.681 1.00 5.79 291 THR A O 1
ATOM 3907 N N . GLY A 1 258 ? -26.909 14.418 19.008 1.00 5.66 292 GLY A N 1
ATOM 3908 C CA . GLY A 1 258 ? -26.899 13.612 20.209 1.00 5.89 292 GLY A CA 1
ATOM 3909 C C . GLY A 1 258 ? -25.559 12.995 20.564 1.00 5.64 292 GLY A C 1
ATOM 3910 O O . GLY A 1 258 ? -25.559 12.023 21.329 1.00 6.37 292 GLY A O 1
ATOM 3914 N N . ASN A 1 259 ? -24.459 13.505 20.047 1.00 4.94 293 ASN A N 1
ATOM 3915 C CA . ASN A 1 259 ? -23.144 12.947 20.344 1.00 5.27 293 ASN A CA 1
ATOM 3916 C C . ASN A 1 259 ? -22.581 13.634 21.594 1.00 5.34 293 ASN A C 1
ATOM 3917 O O . ASN A 1 259 ? -22.898 14.787 21.850 1.00 8.03 293 ASN A O 1
ATOM 3927 N N . THR A 1 260 ? -21.724 12.936 22.321 1.00 5.04 294 THR A N 1
ATOM 3928 C CA . THR A 1 260 ? -21.027 13.478 23.464 1.00 5.12 294 THR A CA 1
ATOM 3929 C C . THR A 1 260 ? -19.543 13.271 23.254 1.00 4.70 294 THR A C 1
ATOM 3930 O O . THR A 1 260 ? -19.114 12.138 22.986 1.00 5.40 294 THR A O 1
ATOM 3941 N N . VAL A 1 261 ? -18.775 14.340 23.348 1.00 4.82 295 VAL A N 1
ATOM 3942 C CA . VAL A 1 261 ? -17.348 14.265 23.135 1.00 4.89 295 VAL A CA 1
ATOM 3943 C C . VAL A 1 261 ? -16.593 14.907 24.274 1.00 4.89 295 VAL A C 1
ATOM 3944 O O . VAL A 1 261 ? -16.918 15.998 24.745 1.00 5.59 295 VAL A O 1
ATOM 3957 N N . TYR A 1 262 ? -15.522 14.215 24.678 1.00 4.81 296 TYR A N 1
ATOM 3958 C CA . TYR A 1 262 ? -14.645 14.599 25.773 1.00 4.87 296 TYR A CA 1
ATOM 3959 C C . TYR A 1 262 ? -13.317 14.971 25.143 1.00 5.05 296 TYR A C 1
ATOM 3960 O O . TYR A 1 262 ? -12.518 14.094 24.768 1.00 5.53 296 TYR A O 1
ATOM 3977 N N . LEU A 1 263 ? -13.094 16.279 24.986 1.00 4.97 297 LEU A N 1
ATOM 3978 C CA . LEU A 1 263 ? -12.023 16.829 24.175 1.00 5.10 297 LEU A CA 1
ATOM 3979 C C . LEU A 1 263 ? -10.903 17.505 24.962 1.00 5.46 297 LEU A C 1
ATOM 3980 O O . LEU A 1 263 ? -10.011 18.083 24.350 1.00 5.85 297 LEU A O 1
ATOM 3996 N N . ASP A 1 264 ? -10.941 17.408 26.307 1.00 5.58 298 ASP A N 1
ATOM 3997 C CA . ASP A 1 264 ? -9.859 17.766 27.217 1.00 6.44 298 ASP A CA 1
ATOM 3998 C C . ASP A 1 264 ? -9.652 19.266 27.417 1.00 7.00 298 ASP A C 1
ATOM 3999 O O . ASP A 1 264 ? -9.506 19.716 28.563 1.00 8.80 298 ASP A O 1
ATOM 4008 N N . GLN A 1 265 ? -9.568 20.010 26.338 1.00 7.48 299 GLN A N 1
ATOM 4009 C CA A GLN A 1 265 ? -9.243 21.416 26.300 0.45 7.72 299 GLN A CA 1
ATOM 4010 C CA B GLN A 1 265 ? -9.242 21.417 26.318 0.55 10.15 299 GLN A CA 1
ATOM 4011 C C . GLN A 1 265 ? -10.260 22.100 25.407 1.00 7.41 299 GLN A C 1
ATOM 4012 O O . GLN A 1 265 ? -11.087 21.451 24.761 1.00 7.19 299 GLN A O 1
ATOM 4037 N N . ALA A 1 266 ? -10.194 23.426 25.341 1.00 8.71 300 ALA A N 1
ATOM 4038 C CA . ALA A 1 266 ? -11.200 24.201 24.609 1.00 8.88 300 ALA A CA 1
ATOM 4039 C C . ALA A 1 266 ? -10.975 24.250 23.094 1.00 8.00 300 ALA A C 1
ATOM 4040 O O . ALA A 1 266 ? -11.915 24.563 22.365 1.00 9.53 300 ALA A O 1
ATOM 4047 N N . ALA A 1 267 ? -9.803 23.944 22.593 1.00 8.45 301 ALA A N 1
ATOM 4048 C CA . ALA A 1 267 ? -9.521 24.211 21.193 1.00 8.75 301 ALA A CA 1
ATOM 4049 C C . ALA A 1 267 ? -10.177 23.271 20.184 1.00 7.86 301 ALA A C 1
ATOM 4050 O O . ALA A 1 267 ? -10.653 23.772 19.158 1.00 8.27 301 ALA A O 1
ATOM 4057 N N . PRO A 1 268 ? -10.228 21.949 20.376 1.00 6.84 302 PRO A N 1
ATOM 4058 C CA . PRO A 1 268 ? -10.812 21.101 19.317 1.00 6.38 302 PRO A CA 1
ATOM 4059 C C . PRO A 1 268 ? -12.271 21.463 19.036 1.00 6.08 302 PRO A C 1
ATOM 4060 O O . PRO A 1 268 ? -13.036 21.768 19.944 1.00 6.97 302 PRO A O 1
ATOM 4070 N N . TYR A 1 269 ? -12.676 21.385 17.772 1.00 6.18 303 TYR A N 1
ATOM 4071 C CA . TYR A 1 269 ? -14.082 21.560 17.436 1.00 5.74 303 TYR A CA 1
ATOM 4072 C C . TYR A 1 269 ? -14.825 20.235 17.564 1.00 5.66 303 TYR A C 1
ATOM 4073 O O . TYR A 1 269 ? -14.259 19.150 17.376 1.00 6.55 303 TYR A O 1
ATOM 4091 N N . VAL A 1 270 ? -16.129 20.334 17.851 1.00 5.20 304 VAL A N 1
ATOM 4092 C CA . VAL A 1 270 ? -17.004 19.186 17.746 1.00 5.14 304 VAL A CA 1
ATOM 4093 C C . VAL A 1 270 ? -17.224 18.794 16.297 1.00 4.66 304 VAL A C 1
ATOM 4094 O O . VAL A 1 270 ? -17.029 17.638 15.908 1.00 4.77 304 VAL A O 1
ATOM 4107 N N . VAL A 1 271 ? -17.655 19.778 15.480 1.00 4.51 305 VAL A N 1
ATOM 4108 C CA . VAL A 1 271 ? -17.756 19.588 14.032 1.00 4.62 305 VAL A CA 1
ATOM 4109 C C . VAL A 1 271 ? -16.996 20.704 13.348 1.00 4.64 305 VAL A C 1
ATOM 4110 O O . VAL A 1 271 ? -17.352 21.882 13.505 1.00 5.35 305 VAL A O 1
ATOM 4123 N N . ASN A 1 272 ? -15.971 20.333 12.585 1.00 4.56 306 ASN A N 1
ATOM 4124 C CA . ASN A 1 272 ? -15.201 21.268 11.758 1.00 4.56 306 ASN A CA 1
ATOM 4125 C C . ASN A 1 272 ? -15.517 20.930 10.299 1.00 4.42 306 ASN A C 1
ATOM 4126 O O . ASN A 1 272 ? -14.965 19.969 9.746 1.00 4.60 306 ASN A O 1
ATOM 4136 N N . ALA A 1 273 ? -16.449 21.693 9.719 1.00 5.12 307 ALA A N 1
ATOM 4137 C CA . ALA A 1 273 ? -16.872 21.493 8.343 1.00 4.75 307 ALA A CA 1
ATOM 4138 C C . ALA A 1 273 ? -16.048 22.449 7.481 1.00 4.89 307 ALA A C 1
ATOM 4139 O O . ALA A 1 273 ? -16.255 23.662 7.518 1.00 5.57 307 ALA A O 1
ATOM 4146 N N . VAL A 1 274 ? -15.078 21.903 6.773 1.00 5.42 308 VAL A N 1
ATOM 4147 C CA . VAL A 1 274 ? -14.079 22.728 6.094 1.00 5.79 308 VAL A CA 1
ATOM 4148 C C . VAL A 1 274 ? -14.583 23.203 4.733 1.00 6.05 308 VAL A C 1
ATOM 4149 O O . VAL A 1 274 ? -15.106 22.418 3.941 1.00 6.06 308 VAL A O 1
ATOM 4159 N N . GLY A 1 275 ? -14.381 24.470 4.436 1.00 6.84 309 GLY A N 1
ATOM 4160 C CA . GLY A 1 275 ? -14.603 24.975 3.097 1.00 7.10 309 GLY A CA 1
ATOM 4161 C C . GLY A 1 275 ? -16.063 25.016 2.735 1.00 6.15 309 GLY A C 1
ATOM 4162 O O . GLY A 1 275 ? -16.879 25.650 3.402 1.00 7.22 309 GLY A O 1
ATOM 4166 N N . ASP A 1 276 ? -16.431 24.299 1.664 1.00 6.41 310 ASP A N 1
ATOM 4167 C CA . ASP A 1 276 ? -17.792 24.240 1.184 1.00 6.58 310 ASP A CA 1
ATOM 4168 C C . ASP A 1 276 ? -18.603 23.107 1.819 1.00 5.84 310 ASP A C 1
ATOM 4169 O O . ASP A 1 276 ? -19.765 22.918 1.454 1.00 6.85 310 ASP A O 1
ATOM 4178 N N . ALA A 1 277 ? -18.034 22.353 2.753 1.00 5.27 311 ALA A N 1
ATOM 4179 C CA . ALA A 1 277 ? -18.751 21.238 3.340 1.00 5.01 311 ALA A CA 1
ATOM 4180 C C . ALA A 1 277 ? -19.969 21.746 4.100 1.00 5.16 311 ALA A C 1
ATOM 4181 O O . ALA A 1 277 ? -19.932 22.832 4.670 1.00 6.26 311 ALA A O 1
ATOM 4188 N N . THR A 1 278 ? -21.048 20.950 4.143 1.00 5.21 312 THR A N 1
ATOM 4189 C CA . THR A 1 278 ? -22.224 21.361 4.889 1.00 5.25 312 THR A CA 1
ATOM 4190 C C . THR A 1 278 ? -22.638 20.286 5.895 1.00 5.28 312 THR A C 1
ATOM 4191 O O . THR A 1 278 ? -22.571 19.081 5.629 1.00 5.43 312 THR A O 1
ATOM 4202 N N . ALA A 1 279 ? -23.114 20.777 7.042 1.00 5.38 313 ALA A N 1
ATOM 4203 C CA . ALA A 1 279 ? -23.575 19.919 8.100 1.00 5.50 313 ALA A CA 1
ATOM 4204 C C . ALA A 1 279 ? -24.700 20.580 8.850 1.00 5.49 313 ALA A C 1
ATOM 4205 O O . ALA A 1 279 ? -24.860 21.802 8.846 1.00 6.62 313 ALA A O 1
ATOM 4211 N N . SER A 1 280 ? -25.440 19.762 9.577 1.00 7.09 314 SER A N 1
ATOM 4212 C CA A SER A 1 280 ? -26.425 20.183 10.560 0.80 6.58 314 SER A CA 1
ATOM 4213 C CA B SER A 1 280 ? -26.392 20.219 10.567 0.20 9.36 314 SER A CA 1
ATOM 4214 C C . SER A 1 280 ? -26.058 19.529 11.880 1.00 6.64 314 SER A C 1
ATOM 4215 O O . SER A 1 280 ? -25.539 18.415 11.901 1.00 7.93 314 SER A O 1
ATOM 4229 N N . ALA A 1 281 ? -26.374 20.210 12.981 1.00 7.31 315 ALA A N 1
ATOM 4230 C CA . ALA A 1 281 ? -26.000 19.708 14.293 1.00 8.23 315 ALA A CA 1
ATOM 4231 C C . ALA A 1 281 ? -27.049 20.104 15.316 1.00 8.46 315 ALA A C 1
ATOM 4232 O O . ALA A 1 281 ? -27.571 21.223 15.301 1.00 11.30 315 ALA A O 1
ATOM 4239 N N . ALA A 1 282 ? -27.330 19.193 16.237 1.00 7.32 316 ALA A N 1
ATOM 4240 C CA . ALA A 1 282 ? -28.232 19.471 17.342 1.00 9.55 316 ALA A CA 1
ATOM 4241 C C . ALA A 1 282 ? -27.984 18.475 18.462 1.00 7.78 316 ALA A C 1
ATOM 4242 O O . ALA A 1 282 ? -27.678 17.316 18.219 1.00 7.86 316 ALA A O 1
ATOM 4248 N N . GLY A 1 283 ? -28.079 18.963 19.696 1.00 8.19 317 GLY A N 1
ATOM 4249 C CA . GLY A 1 283 ? -28.048 18.058 20.818 1.00 9.10 317 GLY A CA 1
ATOM 4250 C C . GLY A 1 283 ? -26.714 17.441 21.114 1.00 7.58 317 GLY A C 1
ATOM 4251 O O . GLY A 1 283 ? -26.666 16.427 21.817 1.00 9.68 317 GLY A O 1
ATOM 4254 N N . ASN A 1 284 ? -25.627 17.990 20.613 1.00 7.70 318 ASN A N 1
ATOM 4255 C CA . ASN A 1 284 ? -24.298 17.476 20.917 1.00 6.56 318 ASN A CA 1
ATOM 4256 C C . ASN A 1 284 ? -23.801 18.132 22.201 1.00 7.82 318 ASN A C 1
ATOM 4257 O O . ASN A 1 284 ? -24.117 19.278 22.498 1.00 13.04 318 ASN A O 1
ATOM 4268 N N . GLN A 1 285 ? -23.061 17.372 22.986 1.00 6.41 319 GLN A N 1
ATOM 4269 C CA A GLN A 1 285 ? -22.510 17.801 24.260 0.59 5.65 319 GLN A CA 1
ATOM 4270 C CA B GLN A 1 285 ? -22.509 17.821 24.251 0.41 8.77 319 GLN A CA 1
ATOM 4271 C C . GLN A 1 285 ? -20.998 17.724 24.192 1.00 6.06 319 GLN A C 1
ATOM 4272 O O . GLN A 1 285 ? -20.443 16.706 23.804 1.00 8.39 319 GLN A O 1
ATOM 4299 N N . ARG A 1 286 ? -20.356 18.796 24.605 1.00 6.63 320 ARG A N 1
ATOM 4300 C CA . ARG A 1 286 ? -18.894 18.919 24.588 1.00 5.90 320 ARG A CA 1
ATOM 4301 C C . ARG A 1 286 ? -18.392 19.080 26.023 1.00 5.76 320 ARG A C 1
ATOM 4302 O O . ARG A 1 286 ? -18.956 19.904 26.776 1.00 7.26 320 ARG A O 1
ATOM 4323 N N . TYR A 1 287 ? -17.317 18.390 26.368 1.00 6.29 321 TYR A N 1
ATOM 4324 C CA . TYR A 1 287 ? -16.616 18.565 27.625 1.00 6.63 321 TYR A CA 1
ATOM 4325 C C . TYR A 1 287 ? -15.149 18.792 27.309 1.00 7.27 321 TYR A C 1
ATOM 4326 O O . TYR A 1 287 ? -14.595 18.069 26.484 1.00 9.77 321 TYR A O 1
ATOM 4342 N N . PRO A 1 288 ? -14.455 19.717 27.988 1.00 6.83 322 PRO A N 1
ATOM 4343 C CA . PRO A 1 288 ? -15.019 20.813 28.781 1.00 7.00 322 PRO A CA 1
ATOM 4344 C C . PRO A 1 288 ? -15.753 21.787 27.825 1.00 7.42 322 PRO A C 1
ATOM 4345 O O . PRO A 1 288 ? -15.951 21.517 26.637 1.00 7.21 322 PRO A O 1
ATOM 4356 N N . ALA A 1 289 ? -16.138 22.947 28.348 1.00 9.77 323 ALA A N 1
ATOM 4357 C CA . ALA A 1 289 ? -16.602 24.006 27.470 1.00 9.41 323 ALA A CA 1
ATOM 4358 C C . ALA A 1 289 ? -15.520 24.327 26.445 1.00 8.80 323 ALA A C 1
ATOM 4359 O O . ALA A 1 289 ? -14.321 24.270 26.727 1.00 9.92 323 ALA A O 1
ATOM 4366 N N . GLY A 1 290 ? -15.938 24.685 25.234 1.00 8.38 324 GLY A N 1
ATOM 4367 C CA . GLY A 1 290 ? -14.959 25.040 24.225 1.00 8.09 324 GLY A CA 1
ATOM 4368 C C . GLY A 1 290 ? -15.579 25.102 22.856 1.00 7.78 324 GLY A C 1
ATOM 4369 O O . GLY A 1 290 ? -16.797 25.282 22.719 1.00 8.88 324 GLY A O 1
ATOM 4373 N N . ASN A 1 291 ? -14.733 25.006 21.843 1.00 7.06 325 ASN A N 1
ATOM 4374 C CA . ASN A 1 291 ? -15.169 25.221 20.485 1.00 6.91 325 ASN A CA 1
ATOM 4375 C C . ASN A 1 291 ? -16.193 24.169 20.043 1.00 6.36 325 ASN A C 1
ATOM 4376 O O . ASN A 1 291 ? -16.034 22.971 20.262 1.00 6.36 325 ASN A O 1
ATOM 4387 N N . LEU A 1 292 ? -17.228 24.649 19.367 1.00 6.80 326 LEU A N 1
ATOM 4388 C CA A LEU A 1 292 ? -18.361 23.838 18.982 0.55 5.86 326 LEU A CA 1
ATOM 4389 C CA B LEU A 1 292 ? -18.348 23.802 18.973 0.45 8.28 326 LEU A CA 1
ATOM 4390 C C . LEU A 1 292 ? -18.307 23.542 17.476 1.00 5.63 326 LEU A C 1
ATOM 4391 O O . LEU A 1 292 ? -17.845 22.476 17.062 1.00 6.00 326 LEU A O 1
ATOM 4422 N N . TYR A 1 293 ? -18.728 24.505 16.664 1.00 6.15 327 TYR A N 1
ATOM 4423 C CA . TYR A 1 293 ? -18.865 24.297 15.232 1.00 6.10 327 TYR A CA 1
ATOM 4424 C C . TYR A 1 293 ? -18.088 25.335 14.441 1.00 6.43 327 TYR A C 1
ATOM 4425 O O . TYR A 1 293 ? -18.049 26.523 14.781 1.00 7.64 327 TYR A O 1
ATOM 4443 N N . GLN A 1 294 ? -17.500 24.878 13.341 1.00 5.71 328 GLN A N 1
ATOM 4444 C CA . GLN A 1 294 ? -16.835 25.739 12.367 1.00 5.95 328 GLN A CA 1
ATOM 4445 C C . GLN A 1 294 ? -17.316 25.346 10.983 1.00 5.44 328 GLN A C 1
ATOM 4446 O O . GLN A 1 294 ? -17.466 24.157 10.682 1.00 5.87 328 GLN A O 1
ATOM 4460 N N . GLY A 1 295 ? -17.546 26.363 10.152 1.00 5.61 329 GLY A N 1
ATOM 4461 C CA . GLY A 1 295 ? -17.967 26.181 8.790 1.00 6.61 329 GLY A CA 1
ATOM 4462 C C . GLY A 1 295 ? -19.464 26.384 8.616 1.00 5.26 329 GLY A C 1
ATOM 4463 O O . GLY A 1 295 ? -20.129 27.091 9.370 1.00 5.76 329 GLY A O 1
ATOM 4466 N N . HIS A 1 296 ? -19.983 25.737 7.565 1.00 5.66 330 HIS A N 1
ATOM 4467 C CA . HIS A 1 296 ? -21.392 25.833 7.181 1.00 6.02 330 HIS A CA 1
ATOM 4468 C C . HIS A 1 296 ? -22.176 24.794 7.972 1.00 5.79 330 HIS A C 1
ATOM 4469 O O . HIS A 1 296 ? -22.601 23.767 7.448 1.00 6.48 330 HIS A O 1
ATOM 4483 N N . VAL A 1 297 ? -22.325 25.070 9.264 1.00 6.79 331 VAL A N 1
ATOM 4484 C CA . VAL A 1 297 ? -23.015 24.183 10.186 1.00 6.56 331 VAL A CA 1
ATOM 4485 C C . VAL A 1 297 ? -24.300 24.857 10.625 1.00 7.19 331 VAL A C 1
ATOM 4486 O O . VAL A 1 297 ? -24.275 25.915 11.265 1.00 8.63 331 VAL A O 1
ATOM 4499 N N . ASN A 1 298 ? -25.425 24.226 10.283 1.00 7.24 332 ASN A N 1
ATOM 4500 C CA . ASN A 1 298 ? -26.740 24.675 10.685 1.00 8.85 332 ASN A CA 1
ATOM 4501 C C . ASN A 1 298 ? -27.032 24.056 12.034 1.00 10.95 332 ASN A C 1
ATOM 4502 O O . ASN A 1 298 ? -27.192 22.857 12.152 1.00 9.21 332 ASN A O 1
ATOM 4513 N N . ALA A 1 299 ? -26.999 24.892 13.067 1.00 25.91 333 ALA A N 1
ATOM 4514 C CA . ALA A 1 299 ? -27.101 24.430 14.445 1.00 21.56 333 ALA A CA 1
ATOM 4515 C C . ALA A 1 299 ? -28.464 24.821 14.969 1.00 32.96 333 ALA A C 1
ATOM 4516 O O . ALA A 1 299 ? -29.010 24.103 15.789 1.00 47.98 333 ALA A O 1
#

Organism: NCBI:txid762821

Solvent-accessible surface area: 11009 Å² total; per-residue (Å²): 106,107,94,86,40,88,4,57,78,32,78,41,0,122,66,8,8,191,76,7,114,46,7,3,19,0,17,0,30,67,48,40,78,0,109,5,36,10,94,0,114,32,56,7,57,76,108,83,38,0,22,0,78,11,56,24,100,143,78,25,0,20,0,10,4,154,62,41,42,30,37,38,0,0,56,0,24,3,40,56,0,33,0,50,21,1,44,0,18,14,0,38,40,0,0,9,0,7,98,0,37,74,0,68,0,36,37,3,51,0,35,50,0,0,8,6,0,0,4,0,35,32,14,0,8,48,2,31,0,64,89,6,29,0,44,50,3,10,88,95,87,30,7,110,0,8,0,0,28,0,0,0,54,102,65,78,60,111,94,52,80,64,40,0,16,124,0,27,0,19,27,1,130,1,3,53,24,0,6,0,7,0,0,4,0,19,0,1,0,48,16,1,40,0,25,84,1,48,0,43,0,64,31,2,58,30,33,90,189,0,32,0,0,0,9,0,16,0,26,58,0,40,0,81,78,1,64,0,82,16,82,43,21,92,69,1,69,8,0,0,11,0,44,44,63,45,93,49,38,0,40,80,0,37,0,45,31,1,23,0,79,0,63,97,55,73,8,52,0,0,26,2,65,54,106,0,47,5,41,6,56,60,21,97,29,95,59,91,36,54,76,47,92,50,108,26,113,90

Secondary structure (DSSP, 8-state):
--EEEEE-SHHHHHHHHHT--TTEEEEEPTT-EEES-EEE-S---SSS-EEEEES-SSS--EEE-S-TTSSEEEEE-SSSEEEES-EEEEESEEEEEES--S-EEES-EEEEESS-SEEEETT--S-EEES-EEESB-SS-GGG--SEEES--GGGTTTS-S---S-EEES-EE-SSB-S-SEEE-TT-B--EEES-EEE-TT---GGG--EEEEE-SBS-EEES-EEE-TT-TT--EEEEE--SSTT-S-SEEEES-EEE-SSS-SEEEEE-TT-EEEEES-EEESS---EESEEE-

InterPro domains:
  IPR006626 Parallel beta-helix repeat [SM00710] (79-100)
  IPR006626 Parallel beta-helix repeat [SM00710] (101-123)
  IPR006626 Parallel beta-helix repeat [SM00710] (125-153)
  IPR006626 Parallel beta-helix repeat [SM00710] (190-212)
  IPR006626 Parallel beta-helix repeat [SM00710] (219-245)
  IPR006626 Parallel beta-helix repeat [SM00710] (251-273)
  IPR011050 Pectin lyase fold/virulence factor [SSF51126] (12-283)
  IPR012334 Pectin lyase fold [G3DSA:2.160.20.10] (8-298)
  IPR053868 Pel9A-like, right handed beta-helix region [PF22842] (11-137)

Sequence (298 aa):
ATRTISCATASSSCLQSSALKNAKKPGDDIVLAEGVTFKGSFKAEASGTASQQPITIIRSSAGSVNPAVLSGYSTGGGYSSLYVTGDYWNIITGLKMMTGALKGIMLLDHANHVQMDGLEIYDIGDEGVHFRDGSSDNIIRNSHIYNTGLLIEAGFGEGIYVGSDDKKGKKWATYNKKSADRNVISGVVRRIGPGVAAEHHIDIKEGTVGTIIVEENSVFNGTGITGANYADSFIDVKKGNDAVIRNNIGYRNGNSNIVVDAFQVHVQVAGWGQNATFTGNTVYLDQQAAPYVVNAVGDATASSAAGNQQRYPAGNLLYQGHVNA

Nearest PDB structures (foldseek):
  6kfn-assembly1_A  TM=1.003E+00  e=5.738E-53  Paenibacillus sp. FPU-7
  1ru4-assembly1_A  TM=7.651E-01  e=1.013E-08  Dickeya chrysanthemi
  7chu-assembly1_B  TM=5.149E-01  e=3.465E-05  Geobacillus virus E2
  6k0u-assembly1_A  TM=4.907E-01  e=4.316E-04  Paenibacillus glycanilyticus
  6k0v-assembly4_D  TM=5.150E-01  e=7.285E-04  Paenibacillus glycanilyticus

B-factor: mean 12.74, std 14.89, range [0.01, 141.89]

Radius of gyration: 18.65 Å; Cα contacts (8 Å, |Δi|>4): 1172; chains: 1; bounding box: 37×54×41 Å